Protein AF-A0A0T6XMD9-F1 (afdb_monomer_lite)

pLDDT: mean 94.29, std 5.36, range [54.66, 98.88]

Foldseek 3Di:
DWDADPVRDIDDEDLVVLQDDDDPNHHHQFEEAEAFCVVPNLVNQLVNLLRHLYAYAHADDLLVVLLVVCVVVVLPPQAADLLAEEQAAEDLDPVDLSVLQCVLARVLLLVVLCVDPDVSNVVRRHYQYDVRQDLVSVLVSCLPRRYQEYEYGAAAQLDDLVDLVVCQQRGGFHQTNVRDGRDLVSSLVRHQNSAHEYERNYFQNQAAALAALCPPLDDCPDPVNSSQNSRSVNHRGTGNNQRDQSSHSNHYQKYKYFHGGDDNLLQAPPPVRDGLCVLVSQLPPVAQSVWHFSSVSSSVLSVSLVVLVVQLVVLVVCVVVPDPRVVVNSSSSNNSSGSSRTHMYHGRRRGSDD

Structure (mmCIF, N/CA/C/O backbone):
data_AF-A0A0T6XMD9-F1
#
_entry.id   AF-A0A0T6XMD9-F1
#
loop_
_atom_site.group_PDB
_atom_site.id
_atom_site.type_symbol
_atom_site.label_atom_id
_atom_site.label_alt_id
_atom_site.label_comp_id
_atom_site.label_asym_id
_atom_site.label_entity_id
_atom_site.label_seq_id
_atom_site.pdbx_PDB_ins_code
_atom_site.Cartn_x
_atom_site.Cartn_y
_atom_site.Cartn_z
_atom_site.occupancy
_atom_site.B_iso_or_equiv
_atom_site.auth_seq_id
_atom_site.auth_comp_id
_atom_site.auth_asym_id
_atom_site.auth_atom_id
_atom_site.pdbx_PDB_model_num
ATOM 1 N N . MET A 1 1 ? -8.616 -21.719 -12.405 1.00 87.25 1 MET A N 1
ATOM 2 C CA . MET A 1 1 ? -9.005 -21.622 -10.979 1.00 87.25 1 MET A CA 1
ATOM 3 C C . MET A 1 1 ? -10.127 -22.614 -10.726 1.00 87.25 1 MET A C 1
ATOM 5 O O . MET A 1 1 ? -11.052 -22.670 -11.529 1.00 87.25 1 MET A O 1
ATOM 9 N N . THR A 1 2 ? -10.067 -23.381 -9.636 1.00 91.88 2 THR A N 1
ATOM 10 C CA . THR A 1 2 ? -11.142 -24.316 -9.264 1.00 91.88 2 THR A CA 1
ATOM 11 C C . THR A 1 2 ? -12.148 -23.611 -8.363 1.00 91.88 2 THR A C 1
ATOM 13 O O . THR A 1 2 ? -11.783 -23.146 -7.286 1.00 91.88 2 THR A O 1
ATOM 16 N N . ARG A 1 3 ? -13.412 -23.535 -8.784 1.00 92.00 3 ARG A N 1
ATOM 17 C CA . ARG A 1 3 ? -14.512 -23.039 -7.950 1.00 92.00 3 ARG A CA 1
ATOM 18 C C . ARG A 1 3 ? -15.275 -24.216 -7.354 1.00 92.00 3 ARG A C 1
ATOM 20 O O . ARG A 1 3 ? -15.731 -25.069 -8.110 1.00 92.00 3 ARG A O 1
ATOM 27 N N . TYR A 1 4 ? -15.459 -24.209 -6.037 1.00 93.31 4 TYR A N 1
ATOM 28 C CA . TYR A 1 4 ? -16.314 -25.150 -5.309 1.00 93.31 4 TYR A CA 1
ATOM 29 C C . TYR A 1 4 ? -17.676 -24.504 -5.015 1.00 93.31 4 TYR A C 1
ATOM 31 O O . TYR A 1 4 ? -17.752 -23.307 -4.723 1.00 93.31 4 TYR A O 1
ATOM 39 N N . TYR A 1 5 ? -18.752 -25.277 -5.134 1.00 91.94 5 TYR A N 1
ATOM 40 C CA . TYR A 1 5 ? -20.127 -24.849 -4.868 1.00 91.94 5 TYR A CA 1
ATOM 41 C C . TYR A 1 5 ? -20.653 -25.478 -3.571 1.00 91.94 5 TYR A C 1
ATOM 43 O O . TYR A 1 5 ? -20.117 -26.473 -3.089 1.00 91.94 5 TYR A O 1
ATOM 51 N N . GLY A 1 6 ? -21.728 -24.911 -3.012 1.00 89.50 6 GLY A N 1
ATOM 52 C CA . GLY A 1 6 ? -22.328 -25.400 -1.762 1.00 89.50 6 GLY A CA 1
ATOM 53 C C . GLY A 1 6 ? -22.910 -26.817 -1.842 1.00 89.50 6 GLY A C 1
ATOM 54 O O . GLY A 1 6 ? -23.125 -27.439 -0.811 1.00 89.50 6 GLY A O 1
ATOM 55 N N . ASP A 1 7 ? -23.126 -27.344 -3.050 1.00 93.56 7 ASP A N 1
ATOM 56 C CA . ASP A 1 7 ? -23.559 -28.725 -3.303 1.00 93.56 7 ASP A CA 1
ATOM 57 C C . ASP A 1 7 ? -22.385 -29.718 -3.445 1.00 93.56 7 ASP A C 1
ATOM 59 O O . ASP A 1 7 ? -22.583 -30.866 -3.839 1.00 93.56 7 ASP A O 1
ATOM 63 N N . GLY A 1 8 ? -21.152 -29.280 -3.162 1.00 93.44 8 GLY A N 1
ATOM 64 C CA . GLY A 1 8 ? -19.937 -30.093 -3.257 1.00 93.44 8 GLY A CA 1
ATOM 65 C C . GLY A 1 8 ? -19.408 -30.285 -4.681 1.00 93.44 8 GLY A C 1
ATOM 66 O O . GLY A 1 8 ? -18.319 -30.830 -4.859 1.00 93.44 8 GLY A O 1
ATOM 67 N N . GLN A 1 9 ? -20.126 -29.815 -5.706 1.00 95.31 9 GLN A N 1
ATOM 68 C CA . GLN A 1 9 ? -19.619 -29.823 -7.074 1.00 95.31 9 GLN A CA 1
ATOM 69 C C . GLN A 1 9 ? -18.512 -28.784 -7.240 1.00 95.31 9 GLN A C 1
ATOM 71 O O . GLN A 1 9 ? -18.458 -27.769 -6.540 1.00 95.31 9 GLN A O 1
ATOM 76 N N . TRP A 1 10 ? -17.657 -29.002 -8.232 1.00 95.44 10 TRP A N 1
ATOM 77 C CA . TRP A 1 10 ? -16.621 -28.050 -8.606 1.00 95.44 10 TRP A CA 1
ATOM 78 C C . TRP A 1 10 ? -16.604 -27.807 -10.111 1.00 95.44 10 TRP A C 1
ATOM 80 O O . TRP A 1 10 ? -17.151 -28.575 -10.901 1.00 95.44 10 TRP A O 1
ATOM 90 N N . GLN A 1 11 ? -15.998 -26.695 -10.514 1.00 95.56 11 GLN A N 1
ATOM 91 C CA . GLN A 1 11 ? -15.824 -26.335 -11.916 1.00 95.56 11 GLN A CA 1
ATOM 92 C C . GLN A 1 11 ? -14.494 -25.607 -12.119 1.00 95.56 11 GLN A C 1
ATOM 94 O O . GLN A 1 11 ? -14.115 -24.760 -11.307 1.00 95.56 11 GLN A O 1
ATOM 99 N N . GLN A 1 12 ? -13.814 -25.892 -13.234 1.00 95.69 12 GLN A N 1
ATOM 100 C CA . GLN A 1 12 ? -12.735 -25.030 -13.713 1.00 95.69 12 GLN A CA 1
ATOM 101 C C . GLN A 1 12 ? -13.316 -23.754 -14.313 1.00 95.69 12 GLN A C 1
ATOM 103 O O . GLN A 1 12 ? -14.130 -23.795 -15.236 1.00 95.69 12 GLN A O 1
ATOM 108 N N . VAL A 1 13 ? -12.880 -22.616 -13.787 1.00 93.06 13 VAL A N 1
ATOM 109 C CA . VAL A 1 13 ? -13.234 -21.294 -14.295 1.00 93.06 13 VAL A CA 1
ATOM 110 C C . VAL A 1 13 ? -11.975 -20.557 -14.741 1.00 93.06 13 VAL A C 1
ATOM 112 O O . VAL A 1 13 ? -10.920 -20.622 -14.093 1.00 93.06 13 VAL A O 1
ATOM 115 N N . ALA A 1 14 ? -12.098 -19.861 -15.868 1.00 92.06 14 ALA A N 1
ATOM 116 C CA . ALA A 1 14 ? -11.067 -18.978 -16.386 1.00 92.06 14 ALA A CA 1
ATOM 117 C C . ALA A 1 14 ? -11.228 -17.593 -15.751 1.00 92.06 14 ALA A C 1
ATOM 119 O O . ALA A 1 14 ? -12.281 -16.967 -15.875 1.00 92.06 14 ALA A O 1
ATOM 120 N N . ILE A 1 15 ? -10.179 -17.109 -15.085 1.00 89.81 15 ILE A N 1
ATOM 121 C CA . ILE A 1 15 ? -10.145 -15.771 -14.472 1.00 89.81 15 ILE A CA 1
ATOM 122 C C . ILE A 1 15 ? -10.378 -14.705 -15.555 1.00 89.81 15 ILE A C 1
ATOM 124 O O . ILE A 1 15 ? -11.193 -13.800 -15.365 1.00 89.81 15 ILE A O 1
ATOM 128 N N . SER A 1 16 ? -9.754 -14.898 -16.721 1.00 90.81 16 SER A N 1
ATOM 129 C CA . SER A 1 16 ? -9.837 -14.046 -17.913 1.00 90.81 16 SER A CA 1
ATOM 130 C C . SER A 1 16 ? -11.202 -14.024 -18.604 1.00 90.81 16 SER A C 1
ATOM 132 O O . SER A 1 16 ? -11.432 -13.155 -19.438 1.00 90.81 16 SER A O 1
ATOM 134 N N . ALA A 1 17 ? -12.127 -14.932 -18.268 1.00 91.00 17 ALA A N 1
ATOM 135 C CA . ALA A 1 17 ? -13.474 -14.897 -18.838 1.00 91.00 17 ALA A CA 1
ATOM 136 C C . ALA A 1 17 ? -14.302 -13.715 -18.314 1.00 91.00 17 ALA A C 1
ATOM 138 O O . ALA A 1 17 ? -15.299 -13.360 -18.935 1.00 91.00 17 ALA A O 1
ATOM 139 N N . LEU A 1 18 ? -13.920 -13.140 -17.161 1.00 88.81 18 LEU A N 1
ATOM 140 C CA . LEU A 1 18 ? -14.543 -11.945 -16.574 1.00 88.81 18 LEU A CA 1
ATOM 141 C C . LEU A 1 18 ? -16.078 -12.037 -16.433 1.00 88.81 18 LEU A C 1
ATOM 143 O O . LEU A 1 18 ? -16.788 -11.035 -16.385 1.00 88.81 18 LEU A O 1
ATOM 147 N N . ASN A 1 19 ? -16.607 -13.259 -16.337 1.00 92.56 19 ASN A N 1
ATOM 148 C CA . ASN A 1 19 ? -18.031 -13.516 -16.176 1.00 92.56 19 ASN A CA 1
ATOM 149 C C . ASN A 1 19 ? -18.411 -13.323 -14.704 1.00 92.56 19 ASN A C 1
ATOM 151 O O . ASN A 1 19 ? -18.340 -14.253 -13.895 1.00 92.56 19 ASN A O 1
ATOM 155 N N . TYR A 1 20 ? -18.748 -12.090 -14.332 1.00 95.06 20 TYR A N 1
ATOM 156 C CA . TYR A 1 20 ? -18.926 -11.736 -12.929 1.00 95.06 20 TYR A CA 1
ATOM 157 C C . TYR A 1 20 ? -20.214 -12.298 -12.323 1.00 95.06 20 TYR A C 1
ATOM 159 O O . TYR A 1 20 ? -21.291 -12.257 -12.920 1.00 95.06 20 TYR A O 1
ATOM 167 N N . GLY A 1 21 ? -20.117 -12.776 -11.082 1.00 93.56 21 GLY A N 1
ATOM 168 C CA . GLY A 1 21 ? -21.268 -13.134 -10.260 1.00 93.56 21 GLY A CA 1
ATOM 169 C C . GLY A 1 21 ? -21.077 -14.371 -9.386 1.00 93.56 21 GLY A C 1
ATOM 170 O O . GLY A 1 21 ? -20.041 -15.033 -9.375 1.00 93.56 21 GLY A O 1
ATOM 171 N N . VAL A 1 22 ? -22.133 -14.695 -8.644 1.00 91.25 22 VAL A N 1
ATOM 172 C CA . VAL A 1 22 ? -22.151 -15.812 -7.688 1.00 91.25 22 VAL A CA 1
ATOM 173 C C . VAL A 1 22 ? -22.731 -17.107 -8.268 1.00 91.25 22 VAL A C 1
ATOM 175 O O . VAL A 1 22 ? -22.662 -18.135 -7.606 1.00 91.25 22 VAL A O 1
ATOM 178 N N . GLY A 1 23 ? -23.260 -17.086 -9.495 1.00 91.88 23 GLY A N 1
ATOM 179 C CA . GLY A 1 23 ? -23.809 -18.268 -10.172 1.00 91.88 23 GLY A CA 1
ATOM 180 C C . GLY A 1 23 ? -22.750 -19.260 -10.678 1.00 91.88 23 GLY A C 1
ATOM 181 O O . GLY A 1 23 ? -21.544 -19.017 -10.584 1.00 91.88 23 GLY A O 1
ATOM 182 N N . ARG A 1 24 ? -23.212 -20.379 -11.254 1.00 92.75 24 ARG A N 1
ATOM 183 C CA . ARG A 1 24 ? -22.339 -21.381 -11.890 1.00 92.75 24 ARG A CA 1
ATOM 184 C C . ARG A 1 24 ? -21.547 -20.768 -13.049 1.00 92.75 24 ARG A C 1
ATOM 186 O O . ARG A 1 24 ? -22.085 -19.988 -13.830 1.00 92.75 24 ARG A O 1
ATOM 193 N N . GLY A 1 25 ? -20.262 -21.102 -13.133 1.00 93.00 25 GLY A N 1
ATOM 194 C CA . GLY A 1 25 ? -19.331 -20.595 -14.145 1.00 93.00 25 GLY A CA 1
ATOM 195 C C . GLY A 1 25 ? -18.976 -19.110 -14.015 1.00 93.00 25 GLY A C 1
ATOM 196 O O . GLY A 1 25 ? -18.343 -18.567 -14.916 1.00 93.00 25 GLY A O 1
ATOM 197 N N . ARG A 1 26 ? -19.391 -18.446 -12.928 1.00 94.00 26 ARG A N 1
ATOM 198 C CA . ARG A 1 26 ? -19.105 -17.031 -12.666 1.00 94.00 26 ARG A CA 1
ATOM 199 C C . ARG A 1 26 ? -18.067 -16.872 -11.561 1.00 94.00 26 ARG A C 1
ATOM 201 O O . ARG A 1 26 ? -17.800 -17.824 -10.829 1.00 94.00 26 ARG A O 1
ATOM 208 N N . ILE A 1 27 ? -17.484 -15.688 -11.422 1.00 94.81 27 ILE A N 1
ATOM 209 C CA . ILE A 1 27 ? -16.571 -15.344 -10.319 1.00 94.81 27 ILE A CA 1
ATOM 210 C C . ILE A 1 27 ? -17.051 -14.025 -9.684 1.00 94.81 27 ILE A C 1
ATOM 212 O O . ILE A 1 27 ? -17.308 -13.069 -10.420 1.00 94.81 27 ILE A O 1
ATOM 216 N N . PRO A 1 28 ? -17.226 -13.929 -8.350 1.00 95.31 28 PRO A N 1
ATOM 217 C CA . PRO A 1 28 ? -17.634 -12.682 -7.705 1.00 95.31 28 PRO A CA 1
ATOM 218 C C . PRO A 1 28 ? -16.639 -11.555 -7.972 1.00 95.31 28 PRO A C 1
ATOM 220 O O . PRO A 1 28 ? -15.438 -11.787 -8.049 1.00 95.31 28 PRO A O 1
ATOM 223 N N . ARG A 1 29 ? -17.136 -10.320 -8.098 1.00 95.69 29 ARG A N 1
ATOM 224 C CA . ARG A 1 29 ? -16.275 -9.170 -8.406 1.00 95.69 29 ARG A CA 1
ATOM 225 C C . ARG A 1 29 ? -15.305 -8.831 -7.267 1.00 95.69 29 ARG A C 1
ATOM 227 O O . ARG A 1 29 ? -14.216 -8.343 -7.543 1.00 95.69 29 ARG A O 1
ATOM 234 N N . TYR A 1 30 ? -15.705 -9.100 -6.027 1.00 97.69 30 TYR A N 1
ATOM 235 C CA . TYR A 1 30 ? -14.894 -8.944 -4.824 1.00 97.69 30 TYR A CA 1
ATOM 236 C C . TYR A 1 30 ? -14.410 -10.317 -4.373 1.00 97.69 30 TYR A C 1
ATOM 238 O O . TYR A 1 30 ? -15.224 -11.227 -4.212 1.00 97.69 30 TYR A O 1
ATOM 246 N N . LEU A 1 31 ? -13.102 -10.464 -4.197 1.00 97.69 31 LEU A N 1
ATOM 247 C CA . LEU A 1 31 ? -12.461 -11.713 -3.805 1.00 97.69 31 LEU A CA 1
ATOM 248 C C . LEU A 1 31 ? -11.577 -11.465 -2.588 1.00 97.69 31 LEU A C 1
ATOM 250 O O . LEU A 1 31 ? -10.754 -10.554 -2.590 1.00 97.69 31 LEU A O 1
ATOM 254 N N . LEU A 1 32 ? -11.723 -12.297 -1.565 1.00 98.19 32 LEU A N 1
ATOM 255 C CA . LEU A 1 32 ? -10.848 -12.290 -0.403 1.00 98.19 32 LEU A CA 1
ATOM 256 C C . LEU A 1 32 ? -9.985 -13.548 -0.426 1.00 98.19 32 LEU A C 1
ATOM 258 O O . LEU A 1 32 ? -10.505 -14.663 -0.454 1.00 98.19 32 LEU A O 1
ATOM 262 N N . ILE A 1 33 ? -8.670 -13.364 -0.428 1.00 98.38 33 ILE A N 1
ATOM 263 C CA . ILE A 1 33 ? -7.706 -14.443 -0.225 1.00 98.38 33 ILE A CA 1
ATOM 264 C C . ILE A 1 33 ? -7.539 -14.620 1.282 1.00 98.38 33 ILE A C 1
ATOM 266 O O . ILE A 1 33 ? -7.087 -13.700 1.957 1.00 98.38 33 ILE A O 1
ATOM 270 N N . LEU A 1 34 ? -7.889 -15.791 1.806 1.00 97.69 34 LEU A N 1
ATOM 271 C CA . LEU A 1 34 ? -7.600 -16.161 3.189 1.00 97.69 34 LEU A CA 1
ATOM 272 C C . LEU A 1 34 ? -6.399 -17.108 3.195 1.00 97.69 34 LEU A C 1
ATOM 274 O O . LEU A 1 34 ? -6.511 -18.242 2.728 1.00 97.69 34 LEU A O 1
ATOM 278 N N . GLY A 1 35 ? -5.256 -16.622 3.670 1.00 97.00 35 GLY A N 1
ATOM 279 C CA . GLY A 1 35 ? -4.014 -17.385 3.722 1.00 97.00 35 GLY A CA 1
ATOM 280 C C . GLY A 1 35 ? -2.767 -16.534 3.506 1.00 97.00 35 GLY A C 1
ATOM 281 O O . GLY A 1 35 ? -2.794 -15.464 2.882 1.00 97.00 35 GLY A O 1
ATOM 282 N N . SER A 1 36 ? -1.651 -17.051 4.004 1.00 97.75 36 SER A N 1
ATOM 283 C CA . SER A 1 36 ? -0.355 -16.397 3.901 1.00 97.75 36 SER A CA 1
ATOM 284 C C . SER A 1 36 ? 0.183 -16.400 2.464 1.00 97.75 36 SER A C 1
ATOM 286 O O . SER A 1 36 ? -0.227 -17.211 1.624 1.00 97.75 36 SER A O 1
ATOM 288 N N . PRO A 1 37 ? 1.157 -15.535 2.144 1.00 97.75 37 PRO A N 1
ATOM 289 C CA . PRO A 1 37 ? 1.880 -15.591 0.874 1.00 97.75 37 PRO A CA 1
ATOM 290 C C . PRO A 1 37 ? 2.692 -16.866 0.640 1.00 97.75 37 PRO A C 1
ATOM 292 O O . PRO A 1 37 ? 3.037 -17.150 -0.506 1.00 97.75 37 PRO A O 1
ATOM 295 N N . SER A 1 38 ? 2.991 -17.642 1.685 1.00 96.25 38 SER A N 1
ATOM 296 C CA . SER A 1 38 ? 3.606 -18.965 1.539 1.00 96.25 38 SER A CA 1
ATOM 297 C C . SER A 1 38 ? 2.586 -20.052 1.176 1.00 96.25 38 SER A C 1
ATOM 299 O O . SER A 1 38 ? 2.942 -20.997 0.478 1.00 96.25 38 SER A O 1
ATOM 301 N N . GLN A 1 39 ? 1.320 -19.902 1.578 1.00 97.06 39 GLN A N 1
ATOM 302 C CA . GLN A 1 39 ? 0.222 -20.807 1.212 1.00 97.06 39 GLN A CA 1
ATOM 303 C C . GLN A 1 39 ? -0.383 -20.463 -0.157 1.00 97.06 39 GLN A C 1
ATOM 305 O O . GLN A 1 39 ? -0.624 -21.344 -0.981 1.00 97.06 39 GLN A O 1
ATOM 310 N N . ILE A 1 40 ? -0.635 -19.173 -0.400 1.00 97.44 40 ILE A N 1
ATOM 311 C CA . ILE A 1 40 ? -1.205 -18.637 -1.640 1.00 97.44 40 ILE A CA 1
ATOM 312 C C . ILE A 1 40 ? -0.275 -17.520 -2.134 1.00 97.44 40 ILE A C 1
ATOM 314 O O . ILE A 1 40 ? -0.343 -16.400 -1.618 1.00 97.44 40 ILE A O 1
ATOM 318 N N . PRO A 1 41 ? 0.593 -17.780 -3.129 1.00 96.81 41 PRO A N 1
ATOM 319 C CA . PRO A 1 41 ? 1.615 -16.832 -3.570 1.00 96.81 41 PRO A CA 1
ATOM 320 C C . PRO A 1 41 ? 1.075 -15.447 -3.943 1.00 96.81 41 PRO A C 1
ATOM 322 O O . PRO A 1 41 ? -0.063 -15.299 -4.395 1.00 96.81 41 PRO A O 1
ATOM 325 N N . TRP A 1 42 ? 1.909 -14.414 -3.808 1.00 97.56 42 TRP A N 1
ATOM 326 C CA . TRP A 1 42 ? 1.562 -13.050 -4.225 1.00 97.56 42 TRP A CA 1
ATOM 327 C C . TRP A 1 42 ? 1.156 -12.954 -5.698 1.00 97.56 42 TRP A C 1
ATOM 329 O O . TRP A 1 42 ? 0.223 -12.223 -6.023 1.00 97.56 42 TRP A O 1
ATOM 339 N N . SER A 1 43 ? 1.772 -13.760 -6.570 1.00 95.19 43 SER A N 1
ATOM 340 C CA . SER A 1 43 ? 1.433 -13.836 -7.996 1.00 95.19 43 SER A CA 1
ATOM 341 C C . SER A 1 43 ? -0.046 -14.142 -8.250 1.00 95.19 43 SER A C 1
ATOM 343 O O . SER A 1 43 ? -0.617 -13.591 -9.186 1.00 95.19 43 SER A O 1
ATOM 345 N N . VAL A 1 44 ? -0.694 -14.929 -7.384 1.00 96.06 44 VAL A N 1
ATOM 346 C CA . VAL A 1 44 ? -2.138 -15.204 -7.469 1.00 96.06 44 VAL A CA 1
ATOM 347 C C . VAL A 1 44 ? -2.947 -13.929 -7.228 1.00 96.06 44 VAL A C 1
ATOM 349 O O . VAL A 1 44 ? -3.891 -13.643 -7.962 1.00 96.06 44 VAL A O 1
ATOM 352 N N . GLN A 1 45 ? -2.574 -13.128 -6.225 1.00 97.31 45 GLN A N 1
ATOM 353 C CA . GLN A 1 45 ? -3.238 -11.849 -5.968 1.00 97.31 45 GLN A CA 1
ATOM 354 C C . GLN A 1 45 ? -2.989 -10.858 -7.105 1.00 97.31 45 GLN A C 1
ATOM 356 O O . GLN A 1 45 ? -3.931 -10.195 -7.533 1.00 97.31 45 GLN A O 1
ATOM 361 N N . TYR A 1 46 ? -1.757 -10.797 -7.620 1.00 95.88 46 TYR A N 1
ATOM 362 C CA . TYR A 1 46 ? -1.390 -9.948 -8.752 1.00 95.88 46 TYR A CA 1
ATOM 363 C C . TYR A 1 46 ? -2.199 -10.279 -10.006 1.00 95.88 46 TYR A C 1
ATOM 365 O O . TYR A 1 46 ? -2.674 -9.366 -10.676 1.00 95.88 46 TYR A O 1
ATOM 373 N N . GLU A 1 47 ? -2.387 -11.564 -10.309 1.00 94.12 47 GLU A N 1
ATOM 374 C CA . GLU A 1 47 ? -3.190 -12.011 -11.446 1.00 94.12 47 GLU A CA 1
ATOM 375 C C . GLU A 1 47 ? -4.669 -11.663 -11.247 1.00 94.12 47 GLU A C 1
ATOM 377 O O . GLU A 1 47 ? -5.274 -11.012 -12.100 1.00 94.12 47 GLU A O 1
ATOM 382 N N . LEU A 1 48 ? -5.256 -12.036 -10.106 1.00 95.88 48 LEU A N 1
ATOM 383 C CA . LEU A 1 48 ? -6.677 -11.807 -9.840 1.00 95.88 48 LEU A CA 1
ATOM 384 C C . LEU A 1 48 ? -7.029 -10.313 -9.858 1.00 95.88 48 LEU A C 1
ATOM 386 O O . LEU A 1 48 ? -8.071 -9.929 -10.390 1.00 95.88 48 LEU A O 1
ATOM 390 N N . GLN A 1 49 ? -6.167 -9.450 -9.319 1.00 95.75 49 GLN A N 1
ATOM 391 C CA . GLN A 1 49 ? -6.476 -8.024 -9.209 1.00 95.75 49 GLN A CA 1
ATOM 392 C C . GLN A 1 49 ? -6.456 -7.265 -10.544 1.00 95.75 49 GLN A C 1
ATOM 394 O O . GLN A 1 49 ? -6.847 -6.101 -10.578 1.00 95.75 49 GLN A O 1
ATOM 399 N N . THR A 1 50 ? -6.046 -7.902 -11.647 1.00 92.44 50 THR A N 1
ATOM 400 C CA . THR A 1 50 ? -6.176 -7.325 -12.999 1.00 92.44 50 THR A CA 1
ATOM 401 C C . THR A 1 50 ? -7.639 -7.181 -13.429 1.00 92.44 50 THR A C 1
ATOM 403 O O . THR A 1 50 ? -7.988 -6.241 -14.138 1.00 92.44 50 THR A O 1
ATOM 406 N N . GLY A 1 51 ? -8.512 -8.088 -12.974 1.00 92.81 51 GLY A N 1
ATOM 407 C CA . GLY A 1 51 ? -9.922 -8.148 -13.376 1.00 92.81 51 GLY A CA 1
ATOM 408 C C . GLY A 1 51 ? -10.928 -8.146 -12.223 1.00 92.81 51 GLY A C 1
ATOM 409 O O . GLY A 1 51 ? -12.130 -8.028 -12.475 1.00 92.81 51 GLY A O 1
ATOM 410 N N . TYR A 1 52 ? -10.462 -8.271 -10.978 1.00 97.12 52 TYR A N 1
ATOM 411 C CA . TYR A 1 52 ? -11.278 -8.390 -9.767 1.00 97.12 52 TYR A CA 1
ATOM 412 C C . TYR A 1 52 ? -10.790 -7.433 -8.671 1.00 97.12 52 TYR A C 1
ATOM 414 O O . TYR A 1 52 ? -9.671 -6.928 -8.709 1.00 97.12 52 TYR A O 1
ATOM 422 N N . PHE A 1 53 ? -11.631 -7.187 -7.668 1.00 97.88 53 PHE A N 1
ATOM 423 C CA . PHE A 1 53 ? -11.275 -6.408 -6.484 1.00 97.88 53 PHE A CA 1
ATOM 424 C C . PHE A 1 53 ? -10.835 -7.362 -5.383 1.00 97.88 53 PHE A C 1
ATOM 426 O O . PHE A 1 53 ? -11.663 -8.048 -4.783 1.00 97.88 53 PHE A O 1
ATOM 433 N N . VAL A 1 54 ? -9.524 -7.447 -5.173 1.00 98.44 54 VAL A N 1
ATOM 434 C CA . VAL A 1 54 ? -8.915 -8.516 -4.381 1.00 98.44 54 VAL A CA 1
ATOM 435 C C . VAL A 1 54 ? -8.300 -7.956 -3.114 1.00 98.44 54 VAL A C 1
ATOM 437 O O . VAL A 1 54 ? -7.437 -7.084 -3.186 1.00 98.44 54 VAL A O 1
ATOM 440 N N . GLY A 1 55 ? -8.721 -8.493 -1.976 1.00 98.69 55 GLY A N 1
ATOM 441 C CA . GLY A 1 55 ? -8.061 -8.305 -0.690 1.00 98.69 55 GLY A CA 1
ATOM 442 C C . GLY A 1 55 ? -7.429 -9.606 -0.198 1.00 98.69 55 GLY A C 1
ATOM 443 O O . GLY A 1 55 ? -7.711 -10.682 -0.736 1.00 98.69 55 GLY A O 1
ATOM 444 N N . ARG A 1 56 ? -6.580 -9.521 0.826 1.00 98.81 56 ARG A N 1
ATOM 445 C CA . ARG A 1 56 ? -5.960 -10.684 1.476 1.00 98.81 56 ARG A CA 1
ATOM 446 C C . ARG A 1 56 ? -5.977 -10.549 2.993 1.00 98.81 56 ARG A C 1
ATOM 448 O O . ARG A 1 56 ? -5.606 -9.502 3.512 1.00 98.81 56 ARG A O 1
ATOM 455 N N . LEU A 1 57 ? -6.317 -11.623 3.694 1.00 98.31 57 LEU A N 1
ATOM 456 C CA . LEU A 1 57 ? -6.093 -11.775 5.128 1.00 98.31 57 LEU A CA 1
ATOM 457 C C . LEU A 1 57 ? -5.090 -12.902 5.373 1.00 98.31 57 LEU A C 1
ATOM 459 O O . LEU A 1 57 ? -5.362 -14.065 5.083 1.00 98.31 57 LEU A O 1
ATOM 463 N N . ASP A 1 58 ? -3.940 -12.526 5.921 1.00 98.12 58 ASP A N 1
ATOM 464 C CA . ASP A 1 58 ? -2.936 -13.427 6.484 1.00 98.12 58 ASP A CA 1
ATOM 465 C C . ASP A 1 58 ? -2.956 -13.248 8.009 1.00 98.12 58 ASP A C 1
ATOM 467 O O . ASP A 1 58 ? -2.117 -12.556 8.583 1.00 98.12 58 ASP A O 1
ATOM 471 N N . LEU A 1 59 ? -4.006 -13.777 8.640 1.00 98.06 59 LEU A N 1
ATOM 472 C CA . LEU A 1 59 ? -4.251 -13.737 10.082 1.00 98.06 59 LEU A CA 1
ATOM 473 C C . LEU A 1 59 ? -4.651 -15.134 10.553 1.00 98.06 59 LEU A C 1
ATOM 475 O O . LEU A 1 59 ? -5.284 -15.886 9.812 1.00 98.06 59 LEU A O 1
ATOM 479 N N . GLU A 1 60 ? -4.323 -15.456 11.799 1.00 95.00 60 GLU A N 1
ATOM 480 C CA . GLU A 1 60 ? -4.619 -16.752 12.411 1.00 95.00 60 GLU A CA 1
ATOM 481 C C . GLU A 1 60 ? -5.204 -16.559 13.813 1.00 95.00 60 GLU A C 1
ATOM 483 O O . GLU A 1 60 ? -4.936 -15.549 14.470 1.00 95.00 60 GLU A O 1
ATOM 488 N N . SER A 1 61 ? -5.972 -17.548 14.277 1.00 95.50 61 SER A N 1
ATOM 489 C CA . SER A 1 61 ? -6.475 -17.629 15.656 1.00 95.50 61 SER A CA 1
ATOM 490 C C . SER A 1 61 ? -7.207 -16.345 16.095 1.00 95.50 61 SER A C 1
ATOM 492 O O . SER A 1 61 ? -8.017 -15.807 15.338 1.00 95.50 61 SER A O 1
ATOM 494 N N . GLU A 1 62 ? -6.905 -15.830 17.289 1.00 97.56 62 GLU A N 1
ATOM 495 C CA . GLU A 1 62 ? -7.519 -14.633 17.878 1.00 97.56 62 GLU A CA 1
ATOM 496 C C . GLU A 1 62 ? -7.460 -13.403 16.956 1.00 97.56 62 GLU A C 1
ATOM 498 O O . GLU A 1 62 ? -8.420 -12.643 16.872 1.00 97.56 62 GLU A O 1
ATOM 503 N N . ALA A 1 63 ? -6.374 -13.221 16.197 1.00 97.88 63 ALA A N 1
ATOM 504 C CA . ALA A 1 63 ? -6.246 -12.089 15.280 1.00 97.88 63 ALA A CA 1
ATOM 505 C C . ALA A 1 63 ? -7.284 -12.140 14.146 1.00 97.88 63 ALA A C 1
ATOM 507 O O . ALA A 1 63 ? -7.854 -11.117 13.764 1.00 97.88 63 ALA A O 1
ATOM 508 N N . LEU A 1 64 ? -7.553 -13.338 13.619 1.00 98.25 64 LEU A N 1
ATOM 509 C CA . LEU A 1 64 ? -8.585 -13.535 12.605 1.00 98.25 64 LEU A CA 1
ATOM 510 C C . LEU A 1 64 ? -9.989 -13.360 13.204 1.00 98.25 64 LEU A C 1
ATOM 512 O O . LEU A 1 64 ? -10.846 -12.743 12.572 1.00 98.25 64 LEU A O 1
ATOM 516 N N . GLU A 1 65 ? -10.216 -13.858 14.421 1.00 98.00 65 GLU A N 1
ATOM 517 C CA . GLU A 1 65 ? -11.483 -13.688 15.144 1.00 98.00 65 GLU A CA 1
ATOM 518 C C . GLU A 1 65 ? -11.795 -12.210 15.405 1.00 98.00 65 GLU A C 1
ATOM 520 O O . GLU A 1 65 ? -12.911 -11.769 15.121 1.00 98.00 65 GLU A O 1
ATOM 525 N N . ASN A 1 66 ? -10.803 -11.425 15.843 1.00 97.38 66 ASN A N 1
ATOM 526 C CA . ASN A 1 66 ? -10.927 -9.978 16.031 1.00 97.38 66 ASN A CA 1
ATOM 527 C C . ASN A 1 66 ? -11.359 -9.281 14.734 1.00 97.38 66 ASN A C 1
ATOM 529 O O . ASN A 1 66 ? -12.319 -8.505 14.730 1.00 97.38 66 ASN A O 1
ATOM 533 N N . TYR A 1 67 ? -10.690 -9.589 13.616 1.00 97.94 67 TYR A N 1
ATOM 534 C CA . TYR A 1 67 ? -11.019 -9.005 12.315 1.00 97.94 67 TYR A CA 1
ATOM 535 C C . TYR A 1 67 ? -12.430 -9.376 11.851 1.00 97.94 67 TYR A C 1
ATOM 537 O O . TYR A 1 67 ? -13.188 -8.505 11.426 1.00 97.94 67 TYR A O 1
ATOM 545 N N . ILE A 1 68 ? -12.819 -10.650 11.962 1.00 97.00 68 ILE A N 1
ATOM 546 C CA . ILE A 1 68 ? -14.155 -11.114 11.562 1.00 97.00 68 ILE A CA 1
ATOM 547 C C . ILE A 1 68 ? -15.240 -10.486 12.444 1.00 97.00 68 ILE A C 1
ATOM 549 O O . ILE A 1 68 ? -16.270 -10.059 11.921 1.00 97.00 68 ILE A O 1
ATOM 553 N N . ALA A 1 69 ? -15.020 -10.393 13.758 1.00 96.12 69 ALA A N 1
ATOM 554 C CA . ALA A 1 69 ? -15.963 -9.765 14.679 1.00 96.12 69 ALA A CA 1
ATOM 555 C C . ALA A 1 69 ? -16.164 -8.277 14.351 1.00 96.12 69 ALA A C 1
ATOM 557 O O . ALA A 1 69 ? -17.304 -7.808 14.291 1.00 96.12 69 ALA A O 1
ATOM 558 N N . ALA A 1 70 ? -15.072 -7.555 14.077 1.00 95.56 70 ALA A N 1
ATOM 559 C CA . ALA A 1 70 ? -15.114 -6.155 13.668 1.00 95.56 70 ALA A CA 1
ATOM 560 C C . ALA A 1 70 ? -15.780 -5.962 12.293 1.00 95.56 70 ALA A C 1
ATOM 562 O O . ALA A 1 70 ? -16.577 -5.044 12.103 1.00 95.56 70 ALA A O 1
ATOM 563 N N . LEU A 1 71 ? -15.525 -6.863 11.342 1.00 94.44 71 LEU A N 1
ATOM 564 C CA . LEU A 1 71 ? -16.180 -6.857 10.036 1.00 94.44 71 LEU A CA 1
ATOM 565 C C . LEU A 1 71 ? -17.691 -7.087 10.157 1.00 94.44 71 LEU A C 1
ATOM 567 O O . LEU A 1 71 ? -18.477 -6.330 9.588 1.00 94.44 71 LEU A O 1
ATOM 571 N N . ALA A 1 72 ? -18.107 -8.091 10.932 1.00 94.38 72 ALA A N 1
ATOM 572 C CA . ALA A 1 72 ? -19.512 -8.443 11.125 1.00 94.38 72 ALA A CA 1
ATOM 573 C C . ALA A 1 72 ? -20.307 -7.344 11.850 1.00 94.38 72 ALA A C 1
ATOM 575 O O . ALA A 1 72 ? -21.480 -7.132 11.543 1.00 94.38 72 ALA A O 1
ATOM 576 N N . ASN A 1 73 ? -19.673 -6.631 12.788 1.00 91.69 73 ASN A N 1
ATOM 577 C CA . ASN A 1 73 ? -20.288 -5.508 13.501 1.00 91.69 73 ASN A CA 1
ATOM 578 C C . ASN A 1 73 ? -20.025 -4.142 12.844 1.00 91.69 73 ASN A C 1
ATOM 580 O O . ASN A 1 73 ? -20.438 -3.115 13.385 1.00 91.69 73 ASN A O 1
ATOM 584 N N . ASN A 1 74 ? -19.349 -4.124 11.692 1.00 89.88 74 ASN A N 1
ATOM 585 C CA . ASN A 1 74 ? -19.014 -2.928 10.931 1.00 89.88 74 ASN A CA 1
ATOM 586 C C . ASN A 1 74 ? -18.216 -1.864 11.723 1.00 89.88 74 ASN A C 1
ATOM 588 O O . ASN A 1 74 ? -18.368 -0.665 11.483 1.00 89.88 74 ASN A O 1
ATOM 592 N N . TRP A 1 75 ? -17.344 -2.296 12.639 1.00 91.88 75 TRP A N 1
ATOM 593 C CA . TRP A 1 75 ? -16.541 -1.444 13.528 1.00 91.88 75 TRP A CA 1
ATOM 594 C C . TRP A 1 75 ? -17.374 -0.443 14.357 1.00 91.88 75 TRP A C 1
ATOM 596 O O . TRP A 1 75 ? -16.949 0.684 14.606 1.00 91.88 75 TRP A O 1
ATOM 606 N N . ALA A 1 76 ? -18.567 -0.843 14.806 1.00 81.69 76 ALA A N 1
ATOM 607 C CA . ALA A 1 76 ? -19.520 0.056 15.468 1.00 81.69 76 ALA A CA 1
ATOM 608 C C . ALA A 1 76 ? -19.104 0.571 16.866 1.00 81.69 76 ALA A C 1
ATOM 610 O O . ALA A 1 76 ? -19.679 1.547 17.338 1.00 81.69 76 ALA A O 1
ATOM 611 N N . ALA A 1 77 ? -18.147 -0.068 17.550 1.00 72.50 77 ALA A N 1
ATOM 612 C CA . ALA A 1 77 ? -17.837 0.238 18.954 1.00 72.50 77 ALA A CA 1
ATOM 613 C C . ALA A 1 77 ? -17.073 1.564 19.155 1.00 72.50 77 ALA A C 1
ATOM 615 O O . ALA A 1 77 ? -17.398 2.319 20.069 1.00 72.50 77 ALA A O 1
ATOM 616 N N . SER A 1 78 ? -16.095 1.855 18.290 1.00 72.44 78 SER A N 1
ATOM 617 C CA . SER A 1 78 ? -15.163 2.990 18.432 1.00 72.44 78 SER A CA 1
ATOM 618 C C . SER A 1 78 ? -14.682 3.510 17.071 1.00 72.44 78 SER A C 1
ATOM 620 O O . SER A 1 78 ? -13.514 3.861 16.923 1.00 72.44 78 SER A O 1
ATOM 622 N N . GLY A 1 79 ? -15.564 3.513 16.063 1.00 80.81 79 GLY A N 1
ATOM 623 C CA . GLY A 1 79 ? -15.221 3.842 14.676 1.00 80.81 79 GLY A CA 1
ATOM 624 C C . GLY A 1 79 ? -14.452 5.165 14.512 1.00 80.81 79 GLY A C 1
ATOM 625 O O . GLY A 1 79 ? -14.563 6.066 15.354 1.00 80.81 79 GLY A O 1
ATOM 626 N N . PRO A 1 80 ? -13.670 5.311 13.429 1.00 89.81 80 PRO A N 1
ATOM 627 C CA . PRO A 1 80 ? -12.880 6.509 13.219 1.00 89.81 80 PRO A CA 1
ATOM 628 C C . PRO A 1 80 ? -13.780 7.717 12.946 1.00 89.81 80 PRO A C 1
ATOM 630 O O . PRO A 1 80 ? -14.911 7.587 12.474 1.00 89.81 80 PRO A O 1
ATOM 633 N N . ILE A 1 81 ? -13.247 8.917 13.163 1.00 92.31 81 ILE A N 1
ATOM 634 C CA . ILE A 1 81 ? -13.901 10.138 12.695 1.00 92.31 81 ILE A CA 1
ATOM 635 C C . ILE A 1 81 ? -13.643 10.228 11.192 1.00 92.31 81 ILE A C 1
ATOM 637 O O . ILE A 1 81 ? -12.505 10.439 10.777 1.00 92.31 81 ILE A O 1
ATOM 641 N N . VAL A 1 82 ? -14.691 10.074 10.374 1.00 90.69 82 VAL A N 1
ATOM 642 C CA . VAL A 1 82 ? -14.568 10.017 8.903 1.00 90.69 82 VAL A CA 1
ATOM 643 C C . VAL A 1 82 ? -13.795 11.191 8.336 1.00 90.69 82 VAL A C 1
ATOM 645 O O . VAL A 1 82 ? -12.939 10.989 7.480 1.00 90.69 82 VAL A O 1
ATOM 648 N N . ALA A 1 83 ? -14.049 12.392 8.849 1.00 92.56 83 ALA A N 1
ATOM 649 C CA . ALA A 1 83 ? -13.390 13.585 8.356 1.00 92.56 83 ALA A CA 1
ATOM 650 C C . ALA A 1 83 ? -11.916 13.712 8.753 1.00 92.56 83 ALA A C 1
ATOM 652 O O . ALA A 1 83 ? -11.168 14.447 8.113 1.00 92.56 83 ALA A O 1
ATOM 653 N N . ASN A 1 84 ? -11.479 12.984 9.781 1.00 95.69 84 ASN A N 1
ATOM 654 C CA . ASN A 1 84 ? -10.104 13.052 10.235 1.00 95.69 84 ASN A CA 1
ATOM 655 C C . ASN A 1 84 ? -9.221 12.174 9.352 1.00 95.69 84 ASN A C 1
ATOM 657 O O . ASN A 1 84 ? -9.390 10.957 9.291 1.00 95.69 84 ASN A O 1
ATOM 661 N N . THR A 1 85 ? -8.223 12.788 8.728 1.00 97.00 85 THR A N 1
ATOM 662 C CA . THR A 1 85 ? -7.161 12.076 8.013 1.00 97.00 85 THR A CA 1
ATOM 663 C C . THR A 1 85 ? -5.818 12.445 8.611 1.00 97.00 85 THR A C 1
ATOM 665 O O . THR A 1 85 ? -5.601 13.615 8.932 1.00 97.00 85 THR A O 1
ATOM 668 N N . THR A 1 86 ? -4.898 11.492 8.690 1.00 98.38 86 THR A N 1
ATOM 669 C CA . THR A 1 86 ? -3.513 11.758 9.088 1.00 98.38 86 THR A CA 1
ATOM 670 C C . THR A 1 86 ? -2.591 11.388 7.941 1.00 98.38 86 THR A C 1
ATOM 672 O O . THR A 1 86 ? -2.450 10.217 7.596 1.00 98.38 86 THR A O 1
ATOM 675 N N . ILE A 1 87 ? -1.964 12.401 7.348 1.00 98.69 87 ILE A N 1
ATOM 676 C CA . ILE A 1 87 ? -0.962 12.243 6.298 1.00 98.69 87 ILE A CA 1
ATOM 677 C C . ILE A 1 87 ? 0.391 12.581 6.904 1.00 98.69 87 ILE A C 1
ATOM 679 O O . ILE A 1 87 ? 0.608 13.690 7.384 1.00 98.69 87 ILE A O 1
ATOM 683 N N . TRP A 1 88 ? 1.300 11.619 6.891 1.00 98.81 88 TRP A N 1
ATOM 684 C CA . TRP A 1 88 ? 2.643 11.743 7.438 1.00 98.81 88 TRP A CA 1
ATOM 685 C C . TRP A 1 88 ? 3.655 11.441 6.343 1.00 98.81 88 TRP A C 1
ATOM 687 O O . TRP A 1 88 ? 3.571 10.406 5.679 1.00 98.81 88 TRP A O 1
ATOM 697 N N . ALA A 1 89 ? 4.589 12.360 6.108 1.00 98.69 89 ALA A N 1
ATOM 698 C CA . ALA A 1 89 ? 5.539 12.216 5.016 1.00 98.69 89 ALA A CA 1
ATOM 699 C C . ALA A 1 89 ? 6.943 12.664 5.405 1.00 98.69 89 ALA A C 1
ATOM 701 O O . ALA A 1 89 ? 7.162 13.782 5.873 1.00 98.69 89 ALA A O 1
ATOM 702 N N . VAL A 1 90 ? 7.912 11.804 5.128 1.00 98.50 90 VAL A N 1
ATOM 703 C CA . VAL A 1 90 ? 9.341 12.045 5.336 1.00 98.50 90 VAL A CA 1
ATOM 704 C C . VAL A 1 90 ? 9.960 12.588 4.050 1.00 98.50 90 VAL A C 1
ATOM 706 O O . VAL A 1 90 ? 9.445 12.355 2.961 1.00 98.50 90 VAL A O 1
ATOM 709 N N . ASP A 1 91 ? 11.027 13.363 4.197 1.00 97.94 91 ASP A N 1
ATOM 710 C CA . ASP A 1 91 ? 11.874 13.857 3.112 1.00 97.94 91 ASP A CA 1
ATOM 711 C C . ASP A 1 91 ? 13.303 13.921 3.652 1.00 97.94 91 ASP A C 1
ATOM 713 O O . ASP A 1 91 ? 13.607 14.737 4.525 1.00 97.94 91 ASP A O 1
ATOM 717 N N . HIS A 1 92 ? 14.152 13.007 3.186 1.00 97.06 92 HIS A N 1
ATOM 718 C CA . HIS A 1 92 ? 15.579 12.948 3.520 1.00 97.06 92 HIS A CA 1
ATOM 719 C C . HIS A 1 92 ? 16.449 13.760 2.543 1.00 97.06 92 HIS A C 1
ATOM 721 O O . HIS A 1 92 ? 17.674 13.655 2.563 1.00 97.06 92 HIS A O 1
ATOM 727 N N . GLY A 1 93 ? 15.835 14.610 1.716 1.00 96.00 93 GLY A N 1
ATOM 728 C CA . GLY A 1 93 ? 16.497 15.521 0.790 1.00 96.00 93 GLY A CA 1
ATOM 729 C C . GLY A 1 93 ? 16.250 15.177 -0.678 1.00 96.00 93 GLY A C 1
ATOM 730 O O . GLY A 1 93 ? 15.839 14.080 -1.034 1.00 96.00 93 GLY A O 1
ATOM 731 N N . SER A 1 94 ? 16.569 16.118 -1.571 1.00 91.81 94 SER A N 1
ATOM 732 C CA . SER A 1 94 ? 16.221 16.059 -3.003 1.00 91.81 94 SER A CA 1
ATOM 733 C C . SER A 1 94 ? 16.819 14.891 -3.800 1.00 91.81 94 SER A C 1
ATOM 735 O O . SER A 1 94 ? 16.390 14.654 -4.928 1.00 91.81 94 SER A O 1
ATOM 737 N N . HIS A 1 95 ? 17.822 14.201 -3.253 1.00 90.50 95 HIS A N 1
ATOM 738 C CA . HIS A 1 95 ? 18.452 13.020 -3.857 1.00 90.50 95 HIS A CA 1
ATOM 739 C C . HIS A 1 95 ? 17.905 11.701 -3.297 1.00 90.50 95 HIS A C 1
ATOM 741 O O . HIS A 1 95 ? 18.333 10.635 -3.730 1.00 90.50 95 HIS A O 1
ATOM 747 N N . ASP A 1 96 ? 16.999 11.773 -2.325 1.00 93.69 96 ASP A N 1
ATOM 748 C CA . ASP A 1 96 ? 16.341 10.627 -1.724 1.00 93.69 96 ASP A CA 1
ATOM 749 C C . ASP A 1 96 ? 14.912 10.491 -2.272 1.00 93.69 96 ASP A C 1
ATOM 751 O O . ASP A 1 96 ? 14.191 11.479 -2.448 1.00 93.69 96 ASP A O 1
ATOM 755 N N . ILE A 1 97 ? 14.482 9.251 -2.523 1.00 92.94 97 ILE A N 1
ATOM 756 C CA . ILE A 1 97 ? 13.146 8.938 -3.047 1.00 92.94 97 ILE A CA 1
ATOM 757 C C . ILE A 1 97 ? 12.025 9.535 -2.191 1.00 92.94 97 ILE A C 1
ATOM 759 O O . ILE A 1 97 ? 10.981 9.916 -2.722 1.00 92.94 97 ILE A O 1
ATOM 763 N N . THR A 1 98 ? 12.231 9.673 -0.879 1.00 96.44 98 THR A N 1
ATOM 764 C CA . THR A 1 98 ? 11.231 10.214 0.049 1.00 96.44 98 THR A CA 1
ATOM 765 C C . THR A 1 98 ? 10.820 11.643 -0.307 1.00 96.44 98 THR A C 1
ATOM 767 O O . THR A 1 98 ? 9.636 11.972 -0.194 1.00 96.44 98 THR A O 1
ATOM 770 N N . HIS A 1 99 ? 11.727 12.453 -0.868 1.00 96.50 99 HIS A N 1
ATOM 771 C CA . HIS A 1 99 ? 11.386 13.760 -1.430 1.00 96.50 99 HIS A CA 1
ATOM 772 C C . HIS A 1 99 ? 10.353 13.634 -2.556 1.00 96.50 99 HIS A C 1
ATOM 774 O O . HIS A 1 99 ? 9.334 14.332 -2.574 1.00 96.50 99 HIS A O 1
ATOM 780 N N . LEU A 1 100 ? 10.579 12.718 -3.502 1.00 95.69 100 LEU A N 1
ATOM 781 C CA . LEU A 1 100 ? 9.651 12.479 -4.605 1.00 95.69 100 LEU A CA 1
ATOM 782 C C . LEU A 1 100 ? 8.329 11.885 -4.106 1.00 95.69 100 LEU A C 1
ATOM 784 O O . LEU A 1 100 ? 7.270 12.324 -4.546 1.00 95.69 100 LEU A O 1
ATOM 788 N N . MET A 1 101 ? 8.366 10.939 -3.169 1.00 96.38 101 MET A N 1
ATOM 789 C CA . MET A 1 101 ? 7.173 10.310 -2.590 1.00 96.38 101 MET A CA 1
ATOM 790 C C . MET A 1 101 ? 6.267 11.334 -1.904 1.00 96.38 101 MET A C 1
ATOM 792 O O . MET A 1 101 ? 5.068 11.390 -2.196 1.00 96.38 101 MET A O 1
ATOM 796 N N . ARG A 1 102 ? 6.851 12.210 -1.073 1.00 97.06 102 ARG A N 1
ATOM 797 C CA . ARG A 1 102 ? 6.135 13.308 -0.416 1.00 97.06 102 ARG A CA 1
ATOM 798 C C . ARG A 1 102 ? 5.423 14.188 -1.444 1.00 97.06 102 ARG A C 1
ATOM 800 O O . ARG A 1 102 ? 4.228 14.446 -1.309 1.00 97.06 102 ARG A O 1
ATOM 807 N N . ASN A 1 103 ? 6.140 14.623 -2.478 1.00 96.44 103 ASN A N 1
ATOM 808 C CA . ASN A 1 103 ? 5.634 15.586 -3.458 1.00 96.44 103 ASN A CA 1
ATOM 809 C C . ASN A 1 103 ? 4.679 14.980 -4.499 1.00 96.44 103 ASN A C 1
ATOM 811 O O . ASN A 1 103 ? 3.780 15.670 -4.976 1.00 96.44 103 ASN A O 1
ATOM 815 N N . ALA A 1 104 ? 4.856 13.709 -4.859 1.00 95.94 104 ALA A N 1
ATOM 816 C CA . ALA A 1 104 ? 4.055 13.045 -5.883 1.00 95.94 104 ALA A CA 1
ATOM 817 C C . ALA A 1 104 ? 2.813 12.344 -5.316 1.00 95.94 104 ALA A C 1
ATOM 819 O O . ALA A 1 104 ? 1.881 12.080 -6.074 1.00 95.94 104 ALA A O 1
ATOM 820 N N . VAL A 1 105 ? 2.769 12.031 -4.017 1.00 96.00 105 VAL A N 1
ATOM 821 C CA . VAL A 1 105 ? 1.674 11.241 -3.430 1.00 96.00 105 VAL A CA 1
ATOM 822 C C . VAL A 1 105 ? 1.099 11.875 -2.171 1.00 96.00 105 VAL A C 1
ATOM 824 O O . VAL A 1 105 ? -0.076 12.239 -2.176 1.00 96.00 105 VAL A O 1
ATOM 827 N N . ALA A 1 106 ? 1.897 12.050 -1.114 1.00 97.44 106 ALA A N 1
ATOM 828 C CA . ALA A 1 106 ? 1.373 12.490 0.180 1.00 97.44 106 ALA A CA 1
ATOM 829 C C . ALA A 1 106 ? 0.758 13.898 0.121 1.00 97.44 106 ALA A C 1
ATOM 831 O O . ALA A 1 106 ? -0.401 14.081 0.502 1.00 97.44 106 ALA A O 1
ATOM 832 N N . LEU A 1 107 ? 1.498 14.882 -0.408 1.00 98.12 107 LEU A N 1
ATOM 833 C CA . LEU A 1 107 ? 0.999 16.252 -0.547 1.00 98.12 107 LEU A CA 1
ATOM 834 C C . LEU A 1 107 ? -0.191 16.335 -1.514 1.00 98.12 107 LEU A C 1
ATOM 836 O O . LEU A 1 107 ? -1.185 16.960 -1.151 1.00 98.12 107 LEU A O 1
ATOM 840 N N . PRO A 1 108 ? -0.173 15.698 -2.703 1.00 97.62 108 PRO A N 1
ATOM 841 C CA . PRO A 1 108 ? -1.343 15.692 -3.571 1.00 97.62 108 PRO A CA 1
ATOM 842 C C . PRO A 1 108 ? -2.599 15.094 -2.935 1.00 97.62 108 PRO A C 1
ATOM 844 O O . PRO A 1 108 ? -3.662 15.673 -3.120 1.00 97.62 108 PRO A O 1
ATOM 847 N N . ILE A 1 109 ? -2.501 13.998 -2.170 1.00 96.62 109 ILE A N 1
ATOM 848 C CA . ILE A 1 109 ? -3.660 13.442 -1.449 1.00 96.62 109 ILE A CA 1
ATOM 849 C C . ILE A 1 109 ? -4.174 14.455 -0.417 1.00 96.62 109 ILE A C 1
ATOM 851 O O . ILE A 1 109 ? -5.365 14.753 -0.408 1.00 96.62 109 ILE A O 1
ATOM 855 N N . HIS A 1 110 ? -3.288 15.033 0.402 1.00 97.69 110 HIS A N 1
ATOM 856 C CA . HIS A 1 110 ? -3.664 16.039 1.403 1.00 97.69 110 HIS A CA 1
ATOM 857 C C . HIS A 1 110 ? -4.363 17.251 0.781 1.00 97.69 110 HIS A C 1
ATOM 859 O O . HIS A 1 110 ? -5.405 17.700 1.255 1.00 97.69 110 HIS A O 1
ATOM 865 N N . ASN A 1 111 ? -3.809 17.747 -0.323 1.00 97.56 111 ASN A N 1
ATOM 866 C CA . ASN A 1 111 ? -4.314 18.919 -1.018 1.00 97.56 111 ASN A CA 1
ATOM 867 C C . ASN A 1 111 ? -5.718 18.716 -1.592 1.00 97.56 111 ASN A C 1
ATOM 869 O O . ASN A 1 111 ? -6.407 19.709 -1.801 1.00 97.56 111 ASN A O 1
ATOM 873 N N . GLU A 1 112 ? -6.153 17.485 -1.874 1.00 96.25 112 GLU A N 1
ATOM 874 C CA . GLU A 1 112 ? -7.541 17.256 -2.281 1.00 96.25 112 GLU A CA 1
ATOM 875 C C . GLU A 1 112 ? -8.509 17.466 -1.109 1.00 96.25 112 GLU A C 1
ATOM 877 O O . GLU A 1 112 ? -9.499 18.168 -1.286 1.00 96.25 112 GLU A O 1
ATOM 882 N N . PHE A 1 113 ? -8.177 16.998 0.100 1.00 94.56 113 PHE A N 1
ATOM 883 C CA . PHE A 1 113 ? -8.996 17.255 1.295 1.00 94.56 113 PHE A CA 1
ATOM 884 C C . PHE A 1 113 ? -9.100 18.750 1.626 1.00 94.56 113 PHE A C 1
ATOM 886 O O . PHE A 1 113 ? -10.170 19.235 1.985 1.00 94.56 113 PHE A O 1
ATOM 893 N N . LEU A 1 114 ? -8.024 19.519 1.423 1.00 96.19 114 LEU A N 1
ATOM 894 C CA . LEU A 1 114 ? -8.054 20.978 1.602 1.00 96.19 114 LEU A CA 1
ATOM 895 C C . LEU A 1 114 ? -8.952 21.710 0.591 1.00 96.19 114 LEU A C 1
ATOM 897 O O . LEU A 1 114 ? -9.315 22.866 0.817 1.00 96.19 114 LEU A O 1
ATOM 901 N N . LYS A 1 115 ? -9.299 21.066 -0.528 1.00 95.25 115 LYS A N 1
ATOM 902 C CA . LYS A 1 115 ? -10.177 21.615 -1.571 1.00 95.25 115 LYS A CA 1
ATOM 903 C C . LYS A 1 115 ? -11.623 21.147 -1.437 1.00 95.25 115 LYS A C 1
ATOM 905 O O . LYS A 1 115 ? -12.435 21.569 -2.257 1.00 95.25 115 LYS A O 1
ATOM 910 N N . ASP A 1 116 ? -11.942 20.297 -0.461 1.00 94.06 116 ASP A N 1
ATOM 911 C CA . ASP A 1 116 ? -13.295 19.761 -0.308 1.00 94.06 116 ASP A CA 1
ATOM 912 C C . ASP A 1 116 ? -14.321 20.893 -0.088 1.00 94.06 116 ASP A C 1
ATOM 914 O O . ASP A 1 116 ? -13.988 21.996 0.346 1.00 94.06 116 ASP A O 1
ATOM 918 N N . GLU A 1 117 ? -15.578 20.679 -0.444 1.00 93.31 117 GLU A N 1
ATOM 919 C CA . GLU A 1 117 ? -16.622 21.676 -0.205 1.00 93.31 117 GLU A CA 1
ATOM 920 C C . GLU A 1 117 ? -17.075 21.658 1.259 1.00 93.31 117 GLU A C 1
ATOM 922 O O . GLU A 1 117 ? -17.415 22.715 1.797 1.00 93.31 117 GLU A O 1
ATOM 927 N N . ASP A 1 118 ? -17.008 20.500 1.924 1.00 92.56 118 ASP A N 1
ATOM 928 C CA . ASP A 1 118 ? -17.342 20.357 3.340 1.00 92.56 118 ASP A CA 1
ATOM 929 C C . ASP A 1 118 ? -16.162 20.816 4.230 1.00 92.56 118 ASP A C 1
ATOM 931 O O . ASP A 1 118 ? -15.070 20.232 4.188 1.00 92.56 118 ASP A O 1
ATOM 935 N N . PRO A 1 119 ? -16.345 21.865 5.061 1.00 94.19 119 PRO A N 1
ATOM 936 C CA . PRO A 1 119 ? -15.306 22.368 5.958 1.00 94.19 119 PRO A CA 1
ATOM 937 C C . PRO A 1 119 ? -14.771 21.323 6.941 1.00 94.19 119 PRO A C 1
ATOM 939 O O . PRO A 1 119 ? -13.592 21.385 7.289 1.00 94.19 119 PRO A O 1
ATOM 942 N N . ALA A 1 120 ? -15.585 20.339 7.344 1.00 93.88 120 ALA A N 1
ATOM 943 C CA . ALA A 1 120 ? -15.162 19.308 8.288 1.00 93.88 120 ALA A CA 1
ATOM 944 C C . ALA A 1 120 ? -13.945 18.529 7.772 1.00 93.88 120 ALA A C 1
ATOM 946 O O . ALA A 1 120 ? -13.080 18.138 8.554 1.00 93.88 120 ALA A O 1
ATOM 947 N N . PHE A 1 121 ? -13.841 18.343 6.456 1.00 92.75 121 PHE A N 1
ATOM 948 C CA . PHE A 1 121 ? -12.725 17.636 5.835 1.00 92.75 121 PHE A CA 1
ATOM 949 C C . PHE A 1 121 ? -11.454 18.466 5.753 1.00 92.75 121 PHE A C 1
ATOM 951 O O . PHE A 1 121 ? -10.364 17.920 5.908 1.00 92.75 121 PHE A O 1
ATOM 958 N N . LYS A 1 122 ? -11.578 19.785 5.610 1.00 95.12 122 LYS A N 1
ATOM 959 C CA . LYS A 1 122 ? -10.430 20.695 5.710 1.00 95.12 122 LYS A CA 1
ATOM 960 C C . LYS A 1 122 ? -9.888 20.717 7.132 1.00 95.12 122 LYS A C 1
ATOM 962 O O . LYS A 1 122 ? -8.689 20.549 7.330 1.00 95.12 122 LYS A O 1
ATOM 967 N N . ASP A 1 123 ? -10.777 20.854 8.112 1.00 96.38 123 ASP A N 1
ATOM 968 C CA . ASP A 1 123 ? -10.426 20.919 9.535 1.00 96.38 123 ASP A CA 1
ATOM 969 C C . ASP A 1 123 ? -9.891 19.567 10.055 1.00 96.38 123 ASP A C 1
ATOM 971 O O . ASP A 1 123 ? -9.006 19.488 10.921 1.00 96.38 123 ASP A O 1
ATOM 975 N N . GLY A 1 124 ? -10.417 18.475 9.500 1.00 96.06 124 GLY A N 1
ATOM 976 C CA . GLY A 1 124 ? -10.024 17.106 9.803 1.00 96.06 124 GLY A CA 1
ATOM 977 C C . GLY A 1 124 ? -8.715 16.664 9.141 1.00 96.06 124 GLY A C 1
ATOM 978 O O . GLY A 1 124 ? -8.051 15.762 9.671 1.00 96.06 124 GLY A O 1
ATOM 979 N N . ALA A 1 125 ? -8.290 17.312 8.052 1.00 96.94 125 ALA A N 1
ATOM 980 C CA . ALA A 1 125 ? -7.087 16.955 7.310 1.00 96.94 125 ALA A CA 1
ATOM 981 C C . ALA A 1 125 ? -5.804 17.392 8.030 1.00 96.94 125 ALA A C 1
ATOM 983 O O . ALA A 1 125 ? -5.447 18.566 8.070 1.00 96.94 125 ALA A O 1
ATOM 984 N N . GLN A 1 126 ? -5.057 16.426 8.563 1.00 98.25 126 GLN A N 1
ATOM 985 C CA . GLN A 1 126 ? -3.762 16.667 9.188 1.00 98.25 1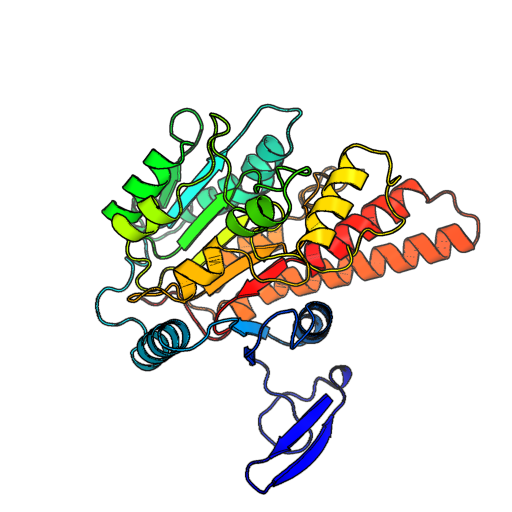26 GLN A CA 1
ATOM 986 C C . GLN A 1 126 ? -2.611 16.281 8.259 1.00 98.25 126 GLN A C 1
ATOM 988 O O . GLN A 1 126 ? -2.606 15.191 7.683 1.00 98.25 126 GLN A O 1
ATOM 993 N N . LEU A 1 127 ? -1.606 17.154 8.193 1.00 98.69 127 LEU A N 1
ATOM 994 C CA . LEU A 1 127 ? -0.332 16.913 7.529 1.00 98.69 127 LEU A CA 1
ATOM 995 C C . LEU A 1 127 ? 0.812 17.012 8.546 1.00 98.69 127 LEU A C 1
ATOM 997 O O . LEU A 1 127 ? 0.928 18.014 9.244 1.00 98.69 127 LEU A O 1
ATOM 1001 N N . LEU A 1 128 ? 1.644 15.975 8.617 1.00 98.75 128 LEU A N 1
ATOM 1002 C CA . LEU A 1 128 ? 2.817 15.873 9.484 1.00 98.75 128 LEU A CA 1
ATOM 1003 C C . LEU A 1 128 ? 4.067 15.741 8.606 1.00 98.75 128 LEU A C 1
ATOM 1005 O O . LEU A 1 128 ? 4.349 14.671 8.059 1.00 98.75 128 LEU A O 1
ATOM 1009 N N . ILE A 1 129 ? 4.791 16.845 8.444 1.00 98.75 129 ILE A N 1
ATOM 1010 C CA . ILE A 1 129 ? 5.996 16.952 7.610 1.00 98.75 129 ILE A CA 1
ATOM 1011 C C . ILE A 1 129 ? 7.119 17.657 8.371 1.00 98.75 129 ILE A C 1
ATOM 1013 O O . ILE A 1 129 ? 6.925 18.142 9.484 1.00 98.75 129 ILE A O 1
ATOM 1017 N N . ASP A 1 130 ? 8.301 17.708 7.762 1.00 97.88 130 ASP A N 1
ATOM 1018 C CA . ASP A 1 130 ? 9.476 18.413 8.281 1.00 97.88 130 ASP A CA 1
ATOM 1019 C C . ASP A 1 130 ? 9.792 18.001 9.723 1.00 97.88 130 ASP A C 1
ATOM 1021 O O . ASP A 1 130 ? 10.008 16.816 9.966 1.00 97.88 130 ASP A O 1
ATOM 1025 N N . ASP A 1 131 ? 9.802 18.923 10.687 1.00 98.12 131 ASP A N 1
ATOM 1026 C CA . ASP A 1 131 ? 10.082 18.611 12.096 1.00 98.12 131 ASP A CA 1
ATOM 1027 C C . ASP A 1 131 ? 9.038 17.684 12.741 1.00 98.12 131 ASP A C 1
ATOM 1029 O O . ASP A 1 131 ? 9.341 16.993 13.712 1.00 98.12 131 ASP A O 1
ATOM 1033 N N . GLN A 1 132 ? 7.829 17.607 12.178 1.00 98.50 132 GLN A N 1
ATOM 1034 C CA . GLN A 1 132 ? 6.756 16.723 12.641 1.00 98.50 132 GLN A CA 1
ATOM 1035 C C . GLN A 1 132 ? 6.815 15.321 12.025 1.00 98.50 132 GLN A C 1
ATOM 1037 O O . GLN A 1 132 ? 6.063 14.441 12.443 1.00 98.50 132 GLN A O 1
ATOM 1042 N N . ALA A 1 133 ? 7.705 15.074 11.059 1.00 98.31 133 ALA A N 1
ATOM 1043 C CA . ALA A 1 133 ? 7.850 13.774 10.404 1.00 98.31 133 ALA A CA 1
ATOM 1044 C C . ALA A 1 133 ? 8.623 12.753 11.271 1.00 98.31 133 ALA A C 1
ATOM 1046 O O . ALA A 1 133 ? 9.525 12.069 10.788 1.00 98.31 133 ALA A O 1
ATOM 1047 N N . THR A 1 134 ? 8.293 12.669 12.566 1.00 98.69 134 THR A N 1
ATOM 1048 C CA . THR A 1 134 ? 8.850 11.692 13.518 1.00 98.69 134 THR A CA 1
ATOM 1049 C C . THR A 1 134 ? 7.866 10.553 13.776 1.00 98.69 134 THR A C 1
ATOM 1051 O O . THR A 1 134 ? 6.650 10.745 13.657 1.00 98.69 134 THR A O 1
ATOM 1054 N N . ALA A 1 135 ? 8.374 9.381 14.166 1.00 98.00 135 ALA A N 1
ATOM 1055 C CA . ALA A 1 135 ? 7.532 8.244 14.549 1.00 98.00 135 ALA A CA 1
ATOM 1056 C C . ALA A 1 135 ? 6.627 8.576 15.751 1.00 98.00 135 ALA A C 1
ATOM 1058 O O . ALA A 1 135 ? 5.434 8.276 15.736 1.00 98.00 135 ALA A O 1
ATOM 1059 N N . GLN A 1 136 ? 7.163 9.271 16.760 1.00 97.88 136 GLN A N 1
ATOM 1060 C CA . GLN A 1 136 ? 6.397 9.651 17.949 1.00 97.88 136 GLN A CA 1
ATOM 1061 C C . GLN A 1 136 ? 5.256 10.618 17.615 1.00 97.88 136 GLN A C 1
ATOM 1063 O O . GLN A 1 136 ? 4.151 10.469 18.130 1.00 97.88 136 GLN A O 1
ATOM 1068 N N . THR A 1 137 ? 5.494 11.604 16.742 1.00 98.38 137 THR A N 1
ATOM 1069 C CA . THR A 1 137 ? 4.438 12.535 16.318 1.00 98.38 137 THR A CA 1
ATOM 1070 C C . THR A 1 137 ? 3.330 11.810 15.557 1.00 98.38 137 THR A C 1
ATOM 1072 O O . THR A 1 137 ? 2.160 12.128 15.771 1.00 98.38 137 THR A O 1
ATOM 1075 N N . LEU A 1 138 ? 3.671 10.819 14.721 1.00 98.56 138 LEU A N 1
ATOM 1076 C CA . LEU A 1 138 ? 2.681 9.969 14.060 1.00 98.56 138 LEU A CA 1
ATOM 1077 C C . LEU A 1 138 ? 1.826 9.216 15.089 1.00 98.56 138 LEU A C 1
ATOM 1079 O O . LEU A 1 138 ? 0.608 9.359 15.062 1.00 98.56 138 LEU A O 1
ATOM 1083 N N . ILE A 1 139 ? 2.441 8.484 16.025 1.00 98.06 139 ILE A N 1
ATOM 1084 C CA . ILE A 1 139 ? 1.719 7.715 17.058 1.00 98.06 139 ILE A CA 1
ATOM 1085 C C . ILE A 1 139 ? 0.777 8.628 17.856 1.00 98.06 139 ILE A C 1
ATOM 1087 O O . ILE A 1 139 ? -0.425 8.366 17.942 1.00 98.06 139 ILE A O 1
ATOM 1091 N N . SER A 1 140 ? 1.289 9.759 18.351 1.00 97.62 140 SER A N 1
ATOM 1092 C CA . SER A 1 140 ? 0.492 10.732 19.102 1.00 97.62 140 SER A CA 1
ATOM 1093 C C . SER A 1 140 ? -0.670 11.300 18.280 1.00 97.62 140 SER A C 1
ATOM 1095 O O . SER A 1 140 ? -1.752 11.544 18.815 1.00 97.62 140 SER A O 1
ATOM 1097 N N . ALA A 1 141 ? -0.481 11.537 16.983 1.00 97.69 141 ALA A N 1
ATOM 1098 C CA . ALA A 1 141 ? -1.543 12.026 16.112 1.00 97.69 141 ALA A CA 1
ATOM 1099 C C . ALA A 1 141 ? -2.650 10.985 15.901 1.00 97.69 141 ALA A C 1
ATOM 1101 O O . ALA A 1 141 ? -3.831 11.327 15.996 1.00 97.69 141 ALA A O 1
ATOM 1102 N N . LEU A 1 142 ? -2.274 9.725 15.665 1.00 97.38 142 LEU A N 1
ATOM 1103 C CA . LEU A 1 142 ? -3.213 8.618 15.487 1.00 97.38 142 LEU A CA 1
ATOM 1104 C C . LEU A 1 142 ? -4.077 8.419 16.741 1.00 97.38 142 LEU A C 1
ATOM 1106 O O . LEU A 1 142 ? -5.308 8.402 16.638 1.00 97.38 142 LEU A O 1
ATOM 1110 N N . ALA A 1 143 ? -3.443 8.381 17.918 1.00 95.06 143 ALA A N 1
ATOM 1111 C CA . ALA A 1 143 ? -4.105 8.253 19.217 1.00 95.06 143 ALA A CA 1
ATOM 1112 C C . ALA A 1 143 ? -5.138 9.365 19.469 1.00 95.06 143 ALA A C 1
ATOM 1114 O O . ALA A 1 143 ? -6.275 9.101 19.857 1.00 95.06 143 ALA A O 1
ATOM 1115 N N . ASN A 1 144 ? -4.767 10.619 19.195 1.00 94.88 144 ASN A N 1
ATOM 1116 C CA . ASN A 1 144 ? -5.596 11.774 19.542 1.00 94.88 144 ASN A CA 1
ATOM 1117 C C . ASN A 1 144 ? -6.708 12.074 18.529 1.00 94.88 144 ASN A C 1
ATOM 1119 O O . ASN A 1 144 ? -7.725 12.664 18.894 1.00 94.88 144 ASN A O 1
ATOM 1123 N N . ARG A 1 145 ? -6.522 11.723 17.250 1.00 94.31 145 ARG A N 1
ATOM 1124 C CA . ARG A 1 145 ? -7.447 12.139 16.181 1.00 94.31 145 ARG A CA 1
ATOM 1125 C C . ARG A 1 145 ? -8.373 11.039 15.689 1.00 94.31 145 ARG A C 1
ATOM 1127 O O . ARG A 1 145 ? -9.370 11.379 15.058 1.00 94.31 145 ARG A O 1
ATOM 1134 N N . ARG A 1 146 ? -8.088 9.759 15.963 1.00 93.25 146 ARG A N 1
ATOM 1135 C CA . ARG A 1 146 ? -8.872 8.614 15.454 1.00 93.25 146 ARG A CA 1
ATOM 1136 C C . ARG A 1 146 ? -9.186 8.750 13.951 1.00 93.25 146 ARG A C 1
ATOM 1138 O O . ARG A 1 146 ? -10.362 8.815 13.578 1.00 93.25 146 ARG A O 1
ATOM 1145 N N . PRO A 1 147 ? -8.157 8.900 13.097 1.00 96.00 147 PRO A N 1
ATOM 1146 C CA . PRO A 1 147 ? -8.364 9.172 11.683 1.00 96.00 147 PRO A CA 1
ATOM 1147 C C . PRO A 1 147 ? -9.021 7.987 10.973 1.00 96.00 147 PRO A C 1
ATOM 1149 O O . PRO A 1 147 ? -8.751 6.832 11.287 1.00 96.00 147 PRO A O 1
ATOM 1152 N N . SER A 1 148 ? -9.854 8.276 9.980 1.00 95.38 148 SER A N 1
ATOM 1153 C CA . SER A 1 148 ? -10.454 7.269 9.101 1.00 95.38 148 SER A CA 1
ATOM 1154 C C . SER A 1 148 ? -9.488 6.809 8.013 1.00 95.38 148 SER A C 1
ATOM 1156 O O . SER A 1 148 ? -9.510 5.644 7.616 1.00 95.38 148 SER A O 1
ATOM 1158 N N . LEU A 1 149 ? -8.599 7.707 7.587 1.00 96.88 149 LEU A N 1
ATOM 1159 C CA . LEU A 1 149 ? -7.550 7.457 6.614 1.00 96.88 149 LEU A CA 1
ATOM 1160 C C . LEU A 1 149 ? -6.192 7.853 7.194 1.00 96.88 149 LEU A C 1
ATOM 1162 O O . LEU A 1 149 ? -5.983 8.994 7.610 1.00 96.88 149 LEU A O 1
ATOM 1166 N N . VAL A 1 150 ? -5.255 6.913 7.152 1.00 98.38 150 VAL A N 1
ATOM 1167 C CA . VAL A 1 150 ? -3.842 7.136 7.456 1.00 98.38 150 VAL A CA 1
ATOM 1168 C C . VAL A 1 150 ? -3.049 6.968 6.169 1.00 98.38 150 VAL A C 1
ATOM 1170 O O . VAL A 1 150 ? -3.150 5.931 5.517 1.00 98.38 150 VAL A O 1
ATOM 1173 N N . VAL A 1 151 ? -2.255 7.967 5.795 1.00 98.56 151 VAL A N 1
ATOM 1174 C CA . VAL A 1 151 ? -1.309 7.867 4.676 1.00 98.56 151 VAL A CA 1
ATOM 1175 C C . VAL A 1 151 ? 0.086 8.133 5.206 1.00 98.56 151 VAL A C 1
ATOM 1177 O O . VAL A 1 151 ? 0.355 9.205 5.739 1.00 98.56 151 VAL A O 1
ATOM 1180 N N . THR A 1 152 ? 0.985 7.174 5.032 1.00 98.75 152 THR A N 1
ATOM 1181 C CA . THR A 1 152 ? 2.398 7.332 5.387 1.00 98.75 152 THR A CA 1
ATOM 1182 C C . THR A 1 152 ? 3.261 7.231 4.143 1.00 98.75 152 THR A C 1
ATOM 1184 O O . THR A 1 152 ? 3.113 6.270 3.391 1.00 98.75 152 THR A O 1
ATOM 1187 N N . SER A 1 153 ? 4.172 8.182 3.955 1.00 98.00 153 SER A N 1
ATOM 1188 C CA . SER A 1 153 ? 5.112 8.233 2.834 1.00 98.00 153 SER A CA 1
ATOM 1189 C C . SER A 1 153 ? 6.543 8.350 3.353 1.00 98.00 153 SER A C 1
ATOM 1191 O O . SER A 1 153 ? 6.956 9.428 3.784 1.00 98.00 153 SER A O 1
ATOM 1193 N N . SER A 1 154 ? 7.303 7.258 3.313 1.00 97.56 154 SER A N 1
ATOM 1194 C CA . SER A 1 154 ? 8.686 7.198 3.805 1.00 97.56 154 SER A CA 1
ATOM 1195 C C . SER A 1 154 ? 9.444 6.016 3.205 1.00 97.56 154 SER A C 1
ATOM 1197 O O . SER A 1 154 ? 8.880 5.205 2.477 1.00 97.56 154 SER A O 1
ATOM 1199 N N . HIS A 1 155 ? 10.707 5.840 3.594 1.00 97.12 155 HIS A N 1
ATOM 1200 C CA . HIS A 1 155 ? 11.352 4.536 3.452 1.00 97.12 155 HIS A CA 1
ATOM 1201 C C . HIS A 1 155 ? 10.610 3.466 4.257 1.00 97.12 155 HIS A C 1
ATOM 1203 O O . HIS A 1 155 ? 9.978 3.764 5.278 1.00 97.12 155 HIS A O 1
ATOM 1209 N N . GLY A 1 156 ? 10.721 2.224 3.794 1.00 96.88 156 GLY A N 1
ATOM 1210 C CA . GLY A 1 156 ? 10.365 1.031 4.554 1.00 96.88 156 GLY A CA 1
ATOM 1211 C C . GLY A 1 156 ? 11.636 0.285 4.930 1.00 96.88 156 GLY A C 1
ATOM 1212 O O . GLY A 1 156 ? 12.551 0.179 4.113 1.00 96.88 156 GLY A O 1
ATOM 1213 N N . ALA A 1 157 ? 11.728 -0.204 6.162 1.00 96.81 157 ALA A N 1
ATOM 1214 C CA . ALA A 1 157 ? 12.927 -0.883 6.627 1.00 96.81 157 ALA A CA 1
ATOM 1215 C C . ALA A 1 157 ? 13.174 -2.193 5.852 1.00 96.81 157 ALA A C 1
ATOM 1217 O O . ALA A 1 157 ? 12.344 -3.097 5.836 1.00 96.81 157 ALA A O 1
ATOM 1218 N N . THR A 1 158 ? 14.344 -2.304 5.221 1.00 94.81 158 THR A N 1
ATOM 1219 C CA . THR A 1 158 ? 14.805 -3.490 4.466 1.00 94.81 158 THR A CA 1
ATOM 1220 C C . THR A 1 158 ? 16.170 -3.975 4.966 1.00 94.81 158 THR A C 1
ATOM 1222 O O . THR A 1 158 ? 17.010 -4.443 4.199 1.00 94.81 158 THR A O 1
ATOM 1225 N N . GLY A 1 159 ? 16.437 -3.774 6.255 1.00 93.38 159 GLY A N 1
ATOM 1226 C CA . GLY A 1 159 ? 17.688 -4.116 6.929 1.00 93.38 159 GLY A CA 1
ATOM 1227 C C . GLY A 1 159 ? 17.427 -4.769 8.290 1.00 93.38 159 GLY A C 1
ATOM 1228 O O . GLY A 1 159 ? 16.267 -4.843 8.690 1.00 93.38 159 GLY A O 1
ATOM 1229 N N . PRO A 1 160 ? 18.475 -5.206 9.012 1.00 95.50 160 PRO A N 1
ATOM 1230 C CA . PRO A 1 160 ? 19.848 -5.339 8.525 1.00 95.50 160 PRO A CA 1
ATOM 1231 C C . PRO A 1 160 ? 20.002 -6.542 7.577 1.00 95.50 160 PRO A C 1
ATOM 1233 O O . PRO A 1 160 ? 19.444 -7.606 7.804 1.00 95.50 160 PRO A O 1
ATOM 1236 N N . LEU A 1 161 ? 20.811 -6.407 6.520 1.00 93.62 161 LEU A N 1
ATOM 1237 C CA . LEU A 1 161 ? 21.039 -7.490 5.540 1.00 93.62 161 LEU A CA 1
ATOM 1238 C C . LEU A 1 161 ? 21.812 -8.692 6.116 1.00 93.62 161 LEU A C 1
ATOM 1240 O O . LEU A 1 161 ? 21.779 -9.789 5.552 1.00 93.62 161 LEU A O 1
ATOM 1244 N N . SER A 1 162 ? 22.518 -8.477 7.227 1.00 95.00 162 SER A N 1
ATOM 1245 C CA . SER A 1 162 ? 23.297 -9.491 7.940 1.00 95.00 162 SER A CA 1
ATOM 1246 C C . SER A 1 162 ? 22.455 -10.394 8.842 1.00 95.00 162 SER A C 1
ATOM 1248 O O . SER A 1 162 ? 22.915 -11.481 9.173 1.00 95.00 162 SER A O 1
ATOM 1250 N N . ASP A 1 163 ? 21.247 -9.970 9.223 1.00 97.31 163 ASP A N 1
ATOM 1251 C CA . ASP A 1 163 ? 20.355 -10.719 10.110 1.00 97.31 163 ASP A CA 1
ATOM 1252 C C . ASP A 1 163 ? 18.936 -10.725 9.528 1.00 97.31 163 ASP A C 1
ATOM 1254 O O . ASP A 1 163 ? 18.163 -9.775 9.659 1.00 97.31 163 ASP A O 1
ATOM 1258 N N . ILE A 1 164 ? 18.617 -11.815 8.829 1.00 97.00 164 ILE A N 1
ATOM 1259 C CA . ILE A 1 164 ? 17.334 -11.980 8.140 1.00 97.00 164 ILE A CA 1
ATOM 1260 C C . ILE A 1 164 ? 16.186 -12.162 9.131 1.00 97.00 164 ILE A C 1
ATOM 1262 O O . ILE A 1 164 ? 15.074 -11.724 8.846 1.00 97.00 164 ILE A O 1
ATOM 1266 N N . ASP A 1 165 ? 16.430 -12.773 10.289 1.00 97.38 165 ASP A N 1
ATOM 1267 C CA . ASP A 1 165 ? 15.380 -12.954 11.290 1.00 97.38 165 ASP A CA 1
ATOM 1268 C C . ASP A 1 165 ? 15.026 -11.613 11.931 1.00 97.38 165 ASP A C 1
ATOM 1270 O O . ASP A 1 165 ? 13.845 -11.284 12.041 1.00 97.38 165 ASP A O 1
ATOM 1274 N N . GLN A 1 166 ? 16.026 -10.776 12.224 1.00 97.19 166 GLN A N 1
ATOM 1275 C CA . GLN A 1 166 ? 15.776 -9.395 12.629 1.00 97.19 166 GLN A CA 1
ATOM 1276 C C . GLN A 1 166 ? 15.078 -8.594 11.523 1.00 97.19 166 GLN A C 1
ATOM 1278 O O . GLN A 1 166 ? 14.121 -7.875 11.808 1.00 97.19 166 GLN A O 1
ATOM 1283 N N . MET A 1 167 ? 15.504 -8.728 10.260 1.00 97.12 167 MET A N 1
ATOM 1284 C CA . MET A 1 167 ? 14.855 -8.039 9.140 1.00 97.12 167 MET A CA 1
ATOM 1285 C C . MET A 1 167 ? 13.374 -8.403 9.028 1.00 97.12 167 MET A C 1
ATOM 1287 O O . MET A 1 167 ? 12.549 -7.506 8.880 1.00 97.12 167 MET A O 1
ATOM 1291 N N . ARG A 1 168 ? 13.011 -9.686 9.155 1.00 97.50 168 ARG A N 1
ATOM 1292 C CA . ARG A 1 168 ? 11.609 -10.140 9.116 1.00 97.50 168 ARG A CA 1
ATOM 1293 C C . ARG A 1 168 ? 10.734 -9.439 10.154 1.00 97.50 168 ARG A C 1
ATOM 1295 O O . ARG A 1 168 ? 9.584 -9.134 9.854 1.00 97.50 168 ARG A O 1
ATOM 1302 N N . LEU A 1 169 ? 11.265 -9.163 11.347 1.00 97.19 169 LEU A N 1
ATOM 1303 C CA . LEU A 1 169 ? 10.523 -8.511 12.435 1.00 97.19 169 LEU A CA 1
ATOM 1304 C C . LEU A 1 169 ? 10.237 -7.027 12.182 1.00 97.19 169 LEU A C 1
ATOM 1306 O O . LEU A 1 169 ? 9.303 -6.485 12.770 1.00 97.19 169 LEU A O 1
ATOM 1310 N N . GLN A 1 170 ? 11.008 -6.378 11.309 1.00 96.88 170 GLN A N 1
ATOM 1311 C CA . GLN A 1 170 ? 10.901 -4.941 11.039 1.00 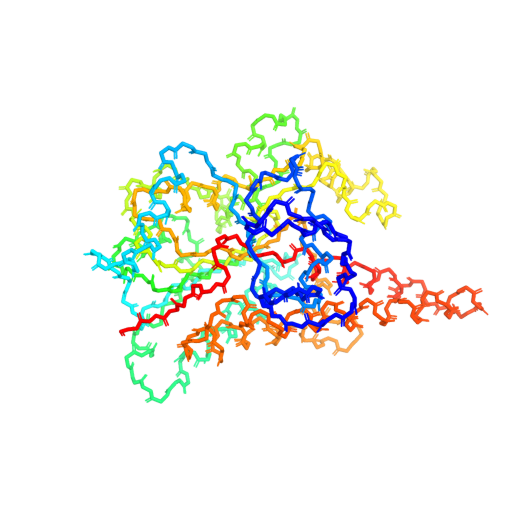96.88 170 GLN A CA 1
ATOM 1312 C C . GLN A 1 170 ? 10.663 -4.598 9.566 1.00 96.88 170 GLN A C 1
ATOM 1314 O O . GLN A 1 170 ? 10.629 -3.424 9.208 1.00 96.88 170 GLN A O 1
ATOM 1319 N N . LEU A 1 171 ? 10.484 -5.604 8.709 1.00 97.81 171 LEU A N 1
ATOM 1320 C CA . LEU A 1 171 ? 10.357 -5.427 7.269 1.00 97.81 171 LEU A CA 1
ATOM 1321 C C . LEU A 1 171 ? 9.228 -4.445 6.929 1.00 97.81 171 LEU A C 1
ATOM 1323 O O . LEU A 1 171 ? 8.082 -4.626 7.336 1.00 97.81 171 LEU A O 1
ATOM 1327 N N . GLY A 1 172 ? 9.551 -3.412 6.158 1.00 97.56 172 GLY A N 1
ATOM 1328 C CA . GLY A 1 172 ? 8.582 -2.428 5.684 1.00 97.56 172 GLY A CA 1
ATOM 1329 C C . GLY A 1 172 ? 8.071 -1.454 6.747 1.00 97.56 172 GLY A C 1
ATOM 1330 O O . GLY A 1 172 ? 7.208 -0.637 6.426 1.00 97.56 172 GLY A O 1
ATOM 1331 N N . LEU A 1 173 ? 8.593 -1.489 7.984 1.00 98.25 173 LEU A N 1
ATOM 1332 C CA . LEU A 1 173 ? 8.290 -0.461 8.984 1.00 98.25 173 LEU A CA 1
ATOM 1333 C C . LEU A 1 173 ? 8.749 0.912 8.488 1.00 98.25 173 LEU A C 1
ATOM 1335 O O . LEU A 1 173 ? 9.840 1.052 7.930 1.00 98.25 173 LEU A O 1
ATOM 1339 N N . MET A 1 174 ? 7.906 1.920 8.705 1.00 97.88 174 MET A N 1
ATOM 1340 C CA . MET A 1 174 ? 8.162 3.295 8.287 1.00 97.88 174 MET A CA 1
ATOM 1341 C C . MET A 1 174 ? 9.401 3.830 9.000 1.00 97.88 174 MET A C 1
ATOM 1343 O O . MET A 1 174 ? 9.550 3.658 10.210 1.00 97.88 174 MET A O 1
ATOM 1347 N N . VAL A 1 175 ? 10.274 4.496 8.250 1.00 98.12 175 VAL A N 1
ATOM 1348 C CA . VAL A 1 175 ? 11.482 5.140 8.773 1.00 98.12 175 VAL A CA 1
ATOM 1349 C C . VAL A 1 175 ? 11.270 6.644 8.793 1.00 98.12 175 VAL A C 1
ATOM 1351 O O . VAL A 1 175 ? 10.944 7.238 7.768 1.00 98.12 175 VAL A O 1
ATOM 1354 N N . ASP A 1 176 ? 11.449 7.257 9.954 1.00 98.44 176 ASP A N 1
ATOM 1355 C CA . ASP A 1 176 ? 11.180 8.671 10.166 1.00 98.44 176 ASP A CA 1
ATOM 1356 C C . ASP A 1 176 ? 12.318 9.596 9.697 1.00 98.44 176 ASP A C 1
ATOM 1358 O O . ASP A 1 176 ? 13.373 9.164 9.220 1.00 98.44 176 ASP A O 1
ATOM 1362 N N . ARG A 1 177 ? 12.112 10.909 9.842 1.00 98.06 177 ARG A N 1
ATOM 1363 C CA . ARG A 1 177 ? 13.104 11.936 9.484 1.00 98.06 177 ARG A CA 1
ATOM 1364 C C . ARG A 1 177 ? 14.468 11.770 10.165 1.00 98.06 177 ARG A C 1
ATOM 1366 O O . ARG A 1 177 ? 15.466 12.209 9.612 1.00 98.06 177 ARG A O 1
ATOM 1373 N N . ASN A 1 178 ? 14.512 11.155 11.346 1.00 97.94 178 ASN A N 1
ATOM 1374 C CA . ASN A 1 178 ? 15.726 10.930 12.130 1.00 97.94 178 ASN A CA 1
ATOM 1375 C C . ASN A 1 178 ? 16.319 9.535 11.865 1.00 97.94 178 ASN A C 1
ATOM 1377 O O . ASN A 1 178 ? 17.168 9.078 12.627 1.00 97.94 178 ASN A O 1
ATOM 1381 N N . HIS A 1 179 ? 15.846 8.839 10.827 1.00 97.25 179 HIS A N 1
ATOM 1382 C CA . HIS A 1 179 ? 16.180 7.448 10.525 1.00 97.25 179 HIS A CA 1
ATOM 1383 C C . HIS A 1 179 ? 15.781 6.462 11.636 1.00 97.25 179 HIS A C 1
ATOM 1385 O O . HIS A 1 179 ? 16.356 5.380 11.756 1.00 97.25 179 HIS A O 1
ATOM 1391 N N . THR A 1 180 ? 14.772 6.816 12.437 1.00 97.19 180 THR A N 1
ATOM 1392 C CA . THR A 1 180 ? 14.192 5.934 13.454 1.00 97.19 180 THR A CA 1
ATOM 1393 C C . THR A 1 180 ? 13.055 5.130 12.841 1.00 97.19 180 THR A C 1
ATOM 1395 O O . THR A 1 180 ? 12.175 5.686 12.186 1.00 97.19 180 THR A O 1
ATOM 1398 N N . MET A 1 181 ? 13.059 3.814 13.045 1.00 97.56 181 MET A N 1
ATOM 1399 C CA . MET A 1 181 ? 11.934 2.967 12.645 1.00 97.56 181 MET A CA 1
ATOM 1400 C C . MET A 1 181 ? 10.732 3.206 13.559 1.00 97.56 181 MET A C 1
ATOM 1402 O O . MET A 1 181 ? 10.889 3.414 14.760 1.00 97.56 181 MET A O 1
ATOM 1406 N N . LEU A 1 182 ? 9.530 3.139 12.990 1.00 97.88 182 LEU A N 1
ATOM 1407 C CA . LEU A 1 182 ? 8.281 3.156 13.741 1.00 97.88 182 LEU A CA 1
ATOM 1408 C C . LEU A 1 182 ? 8.268 2.025 14.778 1.00 97.88 182 LEU A C 1
ATOM 1410 O O . LEU A 1 182 ? 8.377 0.852 14.420 1.00 97.88 182 LEU A O 1
ATOM 1414 N N . ASP A 1 183 ? 8.089 2.377 16.049 1.00 96.62 183 ASP A N 1
ATOM 1415 C CA . ASP A 1 183 ? 7.901 1.399 17.116 1.00 96.62 183 ASP A CA 1
ATOM 1416 C C . ASP A 1 183 ? 6.489 0.807 17.036 1.00 96.62 183 ASP A C 1
ATOM 1418 O O . ASP A 1 183 ? 5.501 1.434 17.422 1.00 96.62 183 ASP A O 1
ATOM 1422 N N . LEU A 1 184 ? 6.397 -0.416 16.511 1.00 96.81 184 LEU A N 1
ATOM 1423 C CA . LEU A 1 184 ? 5.133 -1.132 16.367 1.00 96.81 184 LEU A CA 1
ATOM 1424 C C . LEU A 1 184 ? 4.477 -1.439 17.720 1.00 96.81 184 LEU A C 1
ATOM 1426 O O . LEU A 1 184 ? 3.251 -1.401 17.824 1.00 96.81 184 LEU A O 1
ATOM 1430 N N . ALA A 1 185 ? 5.270 -1.747 18.749 1.00 95.94 185 ALA A N 1
ATOM 1431 C CA . ALA A 1 185 ? 4.735 -2.066 20.067 1.00 95.94 185 ALA A CA 1
ATOM 1432 C C . ALA A 1 185 ? 4.171 -0.807 20.735 1.00 95.94 185 ALA A C 1
ATOM 1434 O O . ALA A 1 185 ? 3.037 -0.834 21.213 1.00 95.94 185 ALA A O 1
ATOM 1435 N N . GLY A 1 186 ? 4.917 0.301 20.692 1.00 96.12 186 GLY A N 1
ATOM 1436 C CA . GLY A 1 186 ? 4.446 1.608 21.153 1.00 96.12 186 GLY A CA 1
ATOM 1437 C C . GLY A 1 186 ? 3.198 2.083 20.405 1.00 96.12 186 GLY A C 1
ATOM 1438 O O . GLY A 1 186 ? 2.233 2.515 21.029 1.00 96.12 186 GLY A O 1
ATOM 1439 N N . LEU A 1 187 ? 3.153 1.905 19.078 1.00 96.94 187 LEU A N 1
ATOM 1440 C CA . LEU A 1 187 ? 1.970 2.227 18.274 1.00 96.94 187 LEU A CA 1
ATOM 1441 C C . LEU A 1 187 ? 0.717 1.490 18.770 1.00 96.94 187 LEU A C 1
ATOM 1443 O O . LEU A 1 187 ? -0.329 2.111 18.922 1.00 96.94 187 LEU A O 1
ATOM 1447 N N . LEU A 1 188 ? 0.813 0.180 19.008 1.00 96.00 188 LEU A N 1
ATOM 1448 C CA . LEU A 1 188 ? -0.321 -0.637 19.459 1.00 96.00 188 LEU A CA 1
ATOM 1449 C C . LEU A 1 188 ? -0.699 -0.395 20.924 1.00 96.00 188 LEU A C 1
ATOM 1451 O O . LEU A 1 188 ? -1.830 -0.684 21.312 1.00 96.00 188 LEU A O 1
ATOM 1455 N N . ALA A 1 189 ? 0.236 0.099 21.736 1.00 95.94 189 ALA A N 1
ATOM 1456 C CA . ALA A 1 189 ? -0.029 0.485 23.115 1.00 95.94 189 ALA A CA 1
ATOM 1457 C C . ALA A 1 189 ? -0.817 1.803 23.190 1.00 95.94 189 ALA A C 1
ATOM 1459 O O . ALA A 1 189 ? -1.741 1.916 23.996 1.00 95.94 189 ALA A O 1
ATOM 1460 N N . ASP A 1 190 ? -0.481 2.765 22.327 1.00 95.12 190 ASP A N 1
ATOM 1461 C CA . ASP A 1 190 ? -1.021 4.127 22.388 1.00 95.12 190 ASP A CA 1
ATOM 1462 C C . ASP A 1 190 ? -2.202 4.371 21.437 1.00 95.12 190 ASP A C 1
ATOM 1464 O O . ASP A 1 190 ? -2.950 5.336 21.615 1.00 95.12 190 ASP A O 1
ATOM 1468 N N . TRP A 1 191 ? -2.395 3.524 20.422 1.00 95.12 191 TRP A N 1
ATOM 1469 C CA . TRP A 1 191 ? -3.439 3.705 19.417 1.00 95.12 191 TRP A CA 1
ATOM 1470 C C . TRP A 1 191 ? -4.203 2.421 19.097 1.00 95.12 191 TRP A C 1
ATOM 1472 O O . TRP A 1 191 ? -3.635 1.374 18.787 1.00 95.12 191 TRP A O 1
ATOM 1482 N N . THR A 1 192 ? -5.530 2.544 19.074 1.00 92.50 192 THR A N 1
ATOM 1483 C CA . THR A 1 192 ? -6.438 1.528 18.544 1.00 92.50 192 THR A CA 1
ATOM 1484 C C . THR A 1 192 ? -6.867 1.908 17.122 1.00 92.50 192 THR A C 1
ATOM 1486 O O . THR A 1 192 ? -7.455 2.976 16.925 1.00 92.50 192 THR A O 1
ATOM 1489 N N . PRO A 1 193 ? -6.602 1.058 16.112 1.00 94.25 193 PRO A N 1
ATOM 1490 C CA . PRO A 1 193 ? -6.948 1.365 14.726 1.00 94.25 193 PRO A CA 1
ATOM 1491 C C . PRO A 1 193 ? -8.440 1.577 14.480 1.00 94.25 193 PRO A C 1
ATOM 1493 O O . PRO A 1 193 ? -8.814 2.400 13.643 1.00 94.25 193 PRO A O 1
ATOM 1496 N N . SER A 1 194 ? -9.275 0.808 15.184 1.00 93.25 194 SER A N 1
ATOM 1497 C CA . SER A 1 194 ? -10.731 0.959 15.296 1.00 93.25 194 SER A CA 1
ATOM 1498 C C . SER A 1 194 ? -11.450 1.231 13.971 1.00 93.25 194 SER A C 1
ATOM 1500 O O . SER A 1 194 ? -12.438 1.953 13.921 1.00 93.25 194 SER A O 1
ATOM 1502 N N . GLY A 1 195 ? -10.991 0.608 12.886 1.00 95.06 195 GLY A N 1
ATOM 1503 C CA . GLY A 1 195 ? -11.618 0.687 11.571 1.00 95.06 195 GLY A CA 1
ATOM 1504 C C . GLY A 1 195 ? -11.074 1.761 10.632 1.00 95.06 195 GLY A C 1
ATOM 1505 O O . GLY A 1 195 ? -11.693 2.013 9.597 1.00 95.06 195 GLY A O 1
ATOM 1506 N N .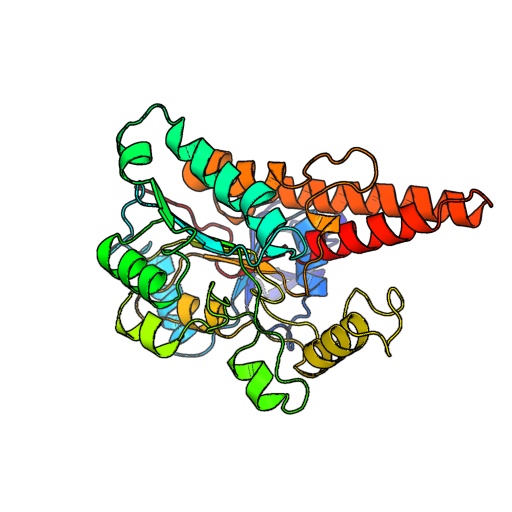 ALA A 1 196 ? -9.924 2.362 10.939 1.00 96.75 196 ALA A N 1
ATOM 1507 C CA . ALA A 1 196 ? -9.180 3.164 9.975 1.00 96.75 196 ALA A CA 1
ATOM 1508 C C . ALA A 1 196 ? -8.747 2.328 8.751 1.00 96.75 196 ALA A C 1
ATOM 1510 O O . ALA A 1 196 ? -8.693 1.091 8.785 1.00 96.75 196 ALA A O 1
ATOM 1511 N N . ILE A 1 197 ? -8.422 3.012 7.657 1.00 97.81 197 ILE A N 1
ATOM 1512 C CA . ILE A 1 197 ? -7.748 2.443 6.488 1.00 97.81 197 ILE A CA 1
ATOM 1513 C C . ILE A 1 197 ? -6.368 3.078 6.381 1.00 97.81 197 ILE A C 1
ATOM 1515 O O . ILE A 1 197 ? -6.236 4.299 6.451 1.00 97.81 197 ILE A O 1
ATOM 1519 N N . TRP A 1 198 ? -5.341 2.251 6.200 1.00 98.62 198 TRP A N 1
ATOM 1520 C CA . TRP A 1 198 ? -3.956 2.708 6.129 1.00 98.62 198 TRP A CA 1
ATOM 1521 C C . TRP A 1 198 ? -3.386 2.495 4.724 1.00 98.62 198 TRP A C 1
ATOM 1523 O O . TRP A 1 198 ? -3.406 1.383 4.204 1.00 98.62 198 TRP A O 1
ATOM 1533 N N . PHE A 1 199 ? -2.830 3.543 4.118 1.00 98.62 199 PHE A N 1
ATOM 1534 C CA . PHE A 1 199 ? -1.980 3.454 2.933 1.00 98.62 199 PHE A CA 1
ATOM 1535 C C . PHE A 1 199 ? -0.508 3.687 3.293 1.00 98.62 199 PHE A C 1
ATOM 1537 O O . PHE A 1 199 ? -0.097 4.796 3.636 1.00 98.62 199 PHE A O 1
ATOM 1544 N N . GLY A 1 200 ? 0.276 2.611 3.250 1.00 98.00 200 GLY A N 1
ATOM 1545 C CA . GLY A 1 200 ? 1.706 2.619 3.521 1.00 98.00 200 GLY A CA 1
ATOM 1546 C C . GLY A 1 200 ? 2.500 2.747 2.232 1.00 98.00 200 GLY A C 1
ATOM 1547 O O . GLY A 1 200 ? 2.854 1.736 1.626 1.00 98.00 200 GLY A O 1
ATOM 1548 N N . GLN A 1 201 ? 2.813 3.969 1.815 1.00 97.44 201 GLN A N 1
ATOM 1549 C CA . GLN A 1 201 ? 3.726 4.209 0.707 1.00 97.44 201 GLN A CA 1
ATOM 1550 C C . GLN A 1 201 ? 5.172 4.103 1.208 1.00 97.44 201 GLN A C 1
ATOM 1552 O O . GLN A 1 201 ? 5.778 5.081 1.641 1.00 97.44 201 GLN A O 1
ATOM 1557 N N . ALA A 1 202 ? 5.692 2.881 1.183 1.00 95.94 202 ALA A N 1
ATOM 1558 C CA . ALA A 1 202 ? 7.046 2.535 1.582 1.00 95.94 202 ALA A CA 1
ATOM 1559 C C . ALA A 1 202 ? 7.432 1.181 0.970 1.00 95.94 202 ALA A C 1
ATOM 1561 O O . ALA A 1 202 ? 6.566 0.336 0.721 1.00 95.94 202 ALA A O 1
ATOM 1562 N N . CYS A 1 203 ? 8.731 0.962 0.760 1.00 95.31 203 CYS A N 1
ATOM 1563 C CA . CYS A 1 203 ? 9.273 -0.321 0.315 1.00 95.31 203 CYS A CA 1
ATOM 1564 C C . CYS A 1 203 ? 8.793 -1.461 1.223 1.00 95.31 203 CYS A C 1
ATOM 1566 O O . CYS A 1 203 ? 8.951 -1.377 2.439 1.00 95.31 203 CYS A O 1
ATOM 1568 N N . CYS A 1 204 ? 8.271 -2.543 0.640 1.00 97.44 204 CYS A N 1
ATOM 1569 C CA . CYS A 1 204 ? 7.869 -3.751 1.378 1.00 97.44 204 CYS A CA 1
ATOM 1570 C C . CYS A 1 204 ? 6.817 -3.523 2.488 1.00 97.44 204 CYS A C 1
ATOM 1572 O O . CYS A 1 204 ? 6.667 -4.364 3.374 1.00 97.44 204 CYS A O 1
ATOM 1574 N N . SER A 1 205 ? 6.075 -2.410 2.469 1.00 98.19 205 SER A N 1
ATOM 1575 C CA . SER A 1 205 ? 5.102 -2.060 3.515 1.00 98.19 205 SER A CA 1
ATOM 1576 C C . SER A 1 205 ? 3.955 -3.067 3.669 1.00 98.19 205 SER A C 1
ATOM 1578 O O . SER A 1 205 ? 3.344 -3.143 4.733 1.00 98.19 205 SER A O 1
ATOM 1580 N N . ALA A 1 206 ? 3.655 -3.845 2.625 1.00 98.50 206 ALA A N 1
ATOM 1581 C CA . ALA A 1 206 ? 2.671 -4.924 2.656 1.00 98.50 206 ALA A CA 1
ATOM 1582 C C . ALA A 1 206 ? 3.294 -6.316 2.857 1.00 98.50 206 ALA A C 1
ATOM 1584 O O . ALA A 1 206 ? 2.601 -7.231 3.308 1.00 98.50 206 ALA A O 1
ATOM 1585 N N . GLY A 1 207 ? 4.578 -6.505 2.545 1.00 97.69 207 GLY A N 1
ATOM 1586 C CA . GLY A 1 207 ? 5.244 -7.800 2.670 1.00 97.69 207 GLY A CA 1
ATOM 1587 C C . GLY A 1 207 ? 6.486 -7.948 1.803 1.00 97.69 207 GLY A C 1
ATOM 1588 O O . GLY A 1 207 ? 7.043 -6.958 1.349 1.00 97.69 207 GLY A O 1
ATOM 1589 N N . SER A 1 208 ? 6.881 -9.200 1.574 1.00 97.31 208 SER A N 1
ATOM 1590 C CA . SER A 1 208 ? 7.930 -9.617 0.633 1.00 97.31 208 SER A CA 1
ATOM 1591 C C . SER A 1 208 ? 7.540 -10.896 -0.099 1.00 97.31 208 SER A C 1
ATOM 1593 O O . SER A 1 208 ? 6.704 -11.670 0.377 1.00 97.31 208 SER A O 1
ATOM 1595 N N . ALA A 1 209 ? 8.168 -11.140 -1.248 1.00 95.75 209 ALA A N 1
ATOM 1596 C CA . ALA A 1 209 ? 8.121 -12.407 -1.969 1.00 95.75 209 ALA A CA 1
ATOM 1597 C C . ALA A 1 209 ? 9.467 -13.142 -1.852 1.00 95.75 209 ALA A C 1
ATOM 1599 O O . ALA A 1 209 ? 10.519 -12.513 -1.861 1.00 95.75 209 ALA A O 1
ATOM 1600 N N . ALA A 1 210 ? 9.444 -14.479 -1.810 1.00 94.00 210 ALA A N 1
ATOM 1601 C CA . ALA A 1 210 ? 10.664 -15.301 -1.781 1.00 94.00 210 ALA A CA 1
ATOM 1602 C C . ALA A 1 210 ? 11.531 -15.183 -3.052 1.00 94.00 210 ALA A C 1
ATOM 1604 O O . ALA A 1 210 ? 12.688 -15.595 -3.064 1.00 94.00 210 ALA A O 1
ATOM 1605 N N . GLN A 1 211 ? 10.962 -14.648 -4.132 1.00 90.75 211 GLN A N 1
ATOM 1606 C CA . GLN A 1 211 ? 11.658 -14.287 -5.359 1.00 90.75 211 GLN A CA 1
ATOM 1607 C C . GLN A 1 211 ? 11.269 -12.855 -5.705 1.00 90.75 211 GLN A C 1
ATOM 1609 O O . GLN A 1 211 ? 10.081 -12.547 -5.766 1.00 90.75 211 GLN A O 1
ATOM 1614 N N . THR A 1 212 ? 12.264 -11.999 -5.928 1.00 87.94 212 THR A N 1
ATOM 1615 C CA . THR A 1 212 ? 12.026 -10.625 -6.377 1.00 87.94 212 THR A CA 1
ATOM 1616 C C . THR A 1 212 ? 11.499 -10.625 -7.809 1.00 87.94 212 THR A C 1
ATOM 1618 O O . THR A 1 212 ? 12.055 -11.294 -8.686 1.00 87.94 212 THR A O 1
ATOM 1621 N N . SER A 1 213 ? 10.450 -9.848 -8.075 1.00 85.88 213 SER A N 1
ATOM 1622 C CA . SER A 1 213 ? 9.962 -9.625 -9.434 1.00 85.88 213 SER A CA 1
ATOM 1623 C C . SER A 1 213 ? 11.020 -8.920 -10.278 1.00 85.88 213 SER A C 1
ATOM 1625 O O . SER A 1 213 ? 11.006 -9.067 -11.496 1.00 85.88 213 SER A O 1
ATOM 1627 N N . TYR A 1 214 ? 11.961 -8.202 -9.659 1.00 87.19 214 TYR A N 1
ATOM 1628 C CA . TYR A 1 214 ? 13.043 -7.480 -10.332 1.00 87.19 214 TYR A CA 1
ATOM 1629 C C . TYR A 1 214 ? 14.280 -8.338 -10.649 1.00 87.19 214 TYR A C 1
ATOM 1631 O O . TYR A 1 214 ? 15.314 -7.797 -11.044 1.00 87.19 214 TYR A O 1
ATOM 1639 N N . ALA A 1 215 ? 14.207 -9.663 -10.476 1.00 85.62 215 ALA A N 1
ATOM 1640 C CA . ALA A 1 215 ? 15.307 -10.563 -10.811 1.00 85.62 215 ALA A CA 1
ATOM 1641 C C . ALA A 1 215 ? 15.787 -10.337 -12.256 1.00 85.62 215 ALA A C 1
ATOM 1643 O O . ALA A 1 215 ? 14.982 -10.303 -13.186 1.00 85.62 215 ALA A O 1
ATOM 1644 N N . GLY A 1 216 ? 17.101 -10.171 -12.429 1.00 85.12 216 GLY A N 1
ATOM 1645 C CA . GLY A 1 216 ? 17.729 -9.932 -13.732 1.00 85.12 216 GLY A CA 1
ATOM 1646 C C . GLY A 1 216 ? 17.684 -8.485 -14.237 1.00 85.12 216 GLY A C 1
ATOM 1647 O O . GLY A 1 216 ? 18.346 -8.200 -15.227 1.00 85.12 216 GLY A O 1
ATOM 1648 N N . LEU A 1 217 ? 16.972 -7.567 -13.566 1.00 85.56 217 LEU A N 1
ATOM 1649 C CA . LEU A 1 217 ? 16.921 -6.154 -13.974 1.00 85.56 217 LEU A CA 1
ATOM 1650 C C . LEU A 1 217 ? 18.084 -5.322 -13.441 1.00 85.56 217 LEU A C 1
ATOM 1652 O O . LEU A 1 217 ? 18.482 -4.347 -14.069 1.00 85.56 217 LEU A O 1
ATOM 1656 N N . VAL A 1 218 ? 18.629 -5.689 -12.285 1.00 85.00 218 VAL A N 1
ATOM 1657 C CA . VAL A 1 218 ? 19.760 -4.989 -11.671 1.00 85.00 218 VAL A CA 1
ATOM 1658 C C . VAL A 1 218 ? 20.884 -5.971 -11.342 1.00 85.00 218 VAL A C 1
ATOM 1660 O O . VAL A 1 218 ? 20.592 -7.112 -10.968 1.00 85.00 218 VAL A O 1
ATOM 1663 N N . PRO A 1 219 ? 22.163 -5.558 -11.441 1.00 86.44 219 PRO A N 1
ATOM 1664 C CA . PRO A 1 219 ? 23.285 -6.391 -11.020 1.00 86.44 219 PRO A CA 1
ATOM 1665 C C . PRO A 1 219 ? 23.154 -6.788 -9.548 1.00 86.44 219 PRO A C 1
ATOM 1667 O O . PRO A 1 219 ? 22.864 -5.942 -8.695 1.00 86.44 219 PRO A O 1
ATOM 1670 N N . THR A 1 220 ? 23.376 -8.063 -9.239 1.00 85.44 220 THR A N 1
ATOM 1671 C CA . THR A 1 220 ? 23.222 -8.622 -7.883 1.00 85.44 220 THR A CA 1
ATOM 1672 C C . THR A 1 220 ? 24.225 -8.035 -6.887 1.00 85.44 220 THR A C 1
ATOM 1674 O O . THR A 1 220 ? 23.911 -7.833 -5.716 1.00 85.44 220 THR A O 1
ATOM 1677 N N . ASP A 1 221 ? 25.410 -7.660 -7.364 1.00 88.25 221 ASP A N 1
ATOM 1678 C CA . ASP A 1 221 ? 26.477 -7.013 -6.600 1.00 88.25 221 ASP A CA 1
ATOM 1679 C C . ASP A 1 221 ? 26.281 -5.497 -6.412 1.00 88.25 221 ASP A C 1
ATOM 1681 O O . ASP A 1 221 ? 27.032 -4.859 -5.668 1.00 88.25 221 ASP A O 1
ATOM 1685 N N . SER A 1 222 ? 25.256 -4.897 -7.023 1.00 91.69 222 SER A N 1
ATOM 1686 C CA . SER A 1 222 ? 24.893 -3.501 -6.770 1.00 91.69 222 SER A CA 1
ATOM 1687 C C . SER A 1 222 ? 24.277 -3.321 -5.374 1.00 91.69 222 SER A C 1
ATOM 1689 O O . SER A 1 222 ? 23.805 -4.268 -4.742 1.00 91.69 222 SER A O 1
ATOM 1691 N N . ALA A 1 223 ? 24.255 -2.085 -4.862 1.00 88.75 223 ALA A N 1
ATOM 1692 C CA . ALA A 1 223 ? 23.607 -1.791 -3.578 1.00 88.75 223 ALA A CA 1
ATOM 1693 C C . ALA A 1 223 ? 22.115 -2.172 -3.580 1.00 88.75 223 ALA A C 1
ATOM 1695 O O . ALA A 1 223 ? 21.635 -2.775 -2.622 1.00 88.75 223 ALA A O 1
ATOM 1696 N N . VAL A 1 224 ? 21.417 -1.884 -4.682 1.00 88.88 224 VAL A N 1
ATOM 1697 C CA . VAL A 1 224 ? 20.012 -2.260 -4.884 1.00 88.88 224 VAL A CA 1
ATOM 1698 C C . VAL A 1 224 ? 19.863 -3.778 -4.994 1.00 88.88 224 VAL A C 1
ATOM 1700 O O . VAL A 1 224 ? 18.996 -4.343 -4.334 1.00 88.88 224 VAL A O 1
ATOM 1703 N N . GLY A 1 225 ? 20.729 -4.447 -5.763 1.00 91.38 225 GLY A N 1
ATOM 1704 C CA . GLY A 1 225 ? 20.726 -5.905 -5.916 1.00 91.38 225 GLY A CA 1
ATOM 1705 C C . GLY A 1 225 ? 20.823 -6.630 -4.575 1.00 91.38 225 GLY A C 1
ATOM 1706 O O . GLY A 1 225 ? 19.977 -7.468 -4.266 1.00 91.38 225 GLY A O 1
ATOM 1707 N N . ARG A 1 226 ? 21.758 -6.213 -3.712 1.00 92.81 226 ARG A N 1
ATOM 1708 C CA . ARG A 1 226 ? 21.896 -6.766 -2.354 1.00 92.81 226 ARG A CA 1
ATOM 1709 C C . ARG A 1 226 ? 20.650 -6.574 -1.491 1.00 92.81 226 ARG A C 1
ATOM 1711 O O . ARG A 1 226 ? 20.307 -7.471 -0.724 1.00 92.81 226 ARG A O 1
ATOM 1718 N N . ILE A 1 227 ? 19.978 -5.424 -1.591 1.00 92.81 227 ILE A N 1
ATOM 1719 C CA . ILE A 1 227 ? 18.726 -5.170 -0.861 1.00 92.81 227 ILE A CA 1
ATOM 1720 C C . ILE A 1 227 ? 17.623 -6.102 -1.367 1.00 92.81 227 ILE A C 1
ATOM 1722 O O . ILE A 1 227 ? 16.958 -6.744 -0.557 1.00 92.81 227 ILE A O 1
ATOM 1726 N N . LEU A 1 228 ? 17.454 -6.221 -2.687 1.00 93.06 228 LEU A N 1
ATOM 1727 C CA . LEU A 1 228 ? 16.453 -7.101 -3.293 1.00 93.06 228 LEU A CA 1
ATOM 1728 C C . LEU A 1 228 ? 16.653 -8.566 -2.889 1.00 93.06 228 LEU A C 1
ATOM 1730 O O . LEU A 1 228 ? 15.689 -9.241 -2.531 1.00 93.06 228 LEU A O 1
ATOM 1734 N N . GLU A 1 229 ? 17.896 -9.047 -2.898 1.00 92.62 229 GLU A N 1
ATOM 1735 C CA . GLU A 1 229 ? 18.232 -10.399 -2.443 1.00 92.62 229 GLU A CA 1
ATOM 1736 C C . GLU A 1 229 ? 17.999 -10.579 -0.939 1.00 92.62 229 GLU A C 1
ATOM 1738 O O . GLU A 1 229 ? 17.454 -11.597 -0.513 1.00 92.62 229 GLU A O 1
ATOM 1743 N N . GLY A 1 230 ? 18.372 -9.590 -0.121 1.00 93.69 230 GLY A N 1
ATOM 1744 C CA . GLY A 1 230 ? 18.122 -9.604 1.321 1.00 93.69 230 GLY A CA 1
ATOM 1745 C C . GLY A 1 230 ? 16.634 -9.686 1.662 1.00 93.69 230 GLY A C 1
ATOM 1746 O O . GLY A 1 230 ? 16.229 -10.534 2.457 1.00 93.69 230 GLY A O 1
ATOM 1747 N N . VAL A 1 231 ? 15.809 -8.875 0.997 1.00 95.31 231 VAL A N 1
ATOM 1748 C CA . VAL A 1 231 ? 14.346 -8.921 1.125 1.00 95.31 231 VAL A CA 1
ATOM 1749 C C . VAL A 1 231 ? 13.806 -10.274 0.661 1.00 95.31 231 VAL A C 1
ATOM 1751 O O . VAL A 1 231 ? 13.009 -10.884 1.369 1.00 95.31 231 VAL A O 1
ATOM 1754 N N . ALA A 1 232 ? 14.274 -10.805 -0.473 1.00 95.00 232 ALA A N 1
ATOM 1755 C CA . ALA A 1 232 ? 13.833 -12.114 -0.960 1.00 95.00 232 ALA A CA 1
ATOM 1756 C C . ALA A 1 232 ? 14.151 -13.252 0.032 1.00 95.00 232 ALA A C 1
ATOM 1758 O O . ALA A 1 232 ? 13.347 -14.168 0.214 1.00 95.00 232 ALA A O 1
ATOM 1759 N N . ARG A 1 233 ? 15.280 -13.165 0.753 1.00 95.75 233 ARG A N 1
ATOM 1760 C CA . ARG A 1 233 ? 15.651 -14.116 1.818 1.00 95.75 233 ARG A CA 1
ATOM 1761 C C . ARG A 1 233 ? 14.713 -14.078 3.028 1.00 95.75 233 ARG A C 1
ATOM 1763 O O . ARG A 1 233 ? 14.635 -15.081 3.742 1.00 95.75 233 ARG A O 1
ATOM 1770 N N . CYS A 1 234 ? 13.956 -12.997 3.245 1.00 96.50 234 CYS A N 1
ATOM 1771 C CA . CYS A 1 234 ? 12.880 -12.988 4.244 1.00 96.50 234 CYS A CA 1
ATOM 1772 C C . CYS A 1 234 ? 11.780 -14.006 3.901 1.00 96.50 234 CYS A C 1
ATOM 1774 O O . CYS A 1 234 ? 11.135 -14.532 4.807 1.00 96.50 234 CYS A O 1
ATOM 1776 N N . GLY A 1 235 ? 11.645 -14.377 2.625 1.00 96.44 235 GLY A N 1
ATOM 1777 C CA . GLY A 1 235 ? 10.638 -15.304 2.129 1.00 96.44 235 GLY A CA 1
ATOM 1778 C C . GLY A 1 235 ? 9.336 -14.602 1.753 1.00 96.44 235 GLY A C 1
ATOM 1779 O O . GLY A 1 235 ? 9.227 -13.375 1.773 1.00 96.44 235 GLY A O 1
ATOM 1780 N N . SER A 1 236 ? 8.333 -15.397 1.383 1.00 97.69 236 SER A N 1
ATOM 1781 C CA . SER A 1 236 ? 6.995 -14.888 1.082 1.00 97.69 236 SER A CA 1
ATOM 1782 C C . SER A 1 236 ? 6.226 -14.653 2.381 1.00 97.69 236 SER A C 1
ATOM 1784 O O . SER A 1 236 ? 5.784 -15.616 3.007 1.00 97.69 236 SER A O 1
ATOM 1786 N N . MET A 1 237 ? 6.050 -13.392 2.776 1.00 97.81 237 MET A N 1
ATOM 1787 C CA . MET A 1 237 ? 5.369 -13.014 4.019 1.00 97.81 237 MET A CA 1
ATOM 1788 C C . MET A 1 237 ? 4.592 -11.706 3.879 1.00 97.81 237 MET A C 1
ATOM 1790 O O . MET A 1 237 ? 4.934 -10.863 3.051 1.00 97.81 237 MET A O 1
ATOM 1794 N N . THR A 1 238 ? 3.557 -11.534 4.700 1.00 98.56 238 THR A N 1
ATOM 1795 C CA . THR A 1 238 ? 2.938 -10.228 4.956 1.00 98.56 238 THR A CA 1
ATOM 1796 C C . THR A 1 238 ? 3.770 -9.463 5.987 1.00 98.56 238 THR A C 1
ATOM 1798 O O . THR A 1 238 ? 4.278 -10.059 6.937 1.00 98.56 238 THR A O 1
ATOM 1801 N N . ALA A 1 239 ? 3.935 -8.152 5.793 1.00 98.50 239 ALA A N 1
ATOM 1802 C CA . ALA A 1 239 ? 4.772 -7.324 6.658 1.00 98.50 239 ALA A CA 1
ATOM 1803 C C . ALA A 1 239 ? 4.222 -7.243 8.103 1.00 98.50 239 ALA A C 1
ATOM 1805 O O . ALA A 1 239 ? 3.005 -7.346 8.306 1.00 98.50 239 ALA A O 1
ATOM 1806 N N . PRO A 1 240 ? 5.082 -7.020 9.118 1.00 98.44 240 PRO A N 1
ATOM 1807 C CA . PRO A 1 240 ? 4.677 -6.991 10.525 1.00 98.44 240 PRO A CA 1
ATOM 1808 C C . PRO A 1 240 ? 3.598 -5.950 10.842 1.00 98.44 240 PRO A C 1
ATOM 1810 O O . PRO A 1 240 ? 2.620 -6.276 11.514 1.00 98.44 240 PRO A O 1
ATOM 1813 N N . LEU A 1 241 ? 3.729 -4.724 10.321 1.00 98.69 241 LEU A N 1
ATOM 1814 C CA . LEU A 1 241 ? 2.778 -3.636 10.579 1.00 98.69 241 LEU A CA 1
ATOM 1815 C C . LEU A 1 241 ? 1.344 -3.971 10.136 1.00 98.69 241 LEU A C 1
ATOM 1817 O O . LEU A 1 241 ? 0.458 -3.965 10.992 1.00 98.69 241 LEU A O 1
ATOM 1821 N N . PRO A 1 242 ? 1.062 -4.288 8.854 1.00 98.69 242 PRO A N 1
ATOM 1822 C CA . PRO A 1 242 ? -0.300 -4.620 8.451 1.00 98.69 242 PRO A CA 1
ATOM 1823 C C . PRO A 1 242 ? -0.842 -5.850 9.175 1.00 98.69 242 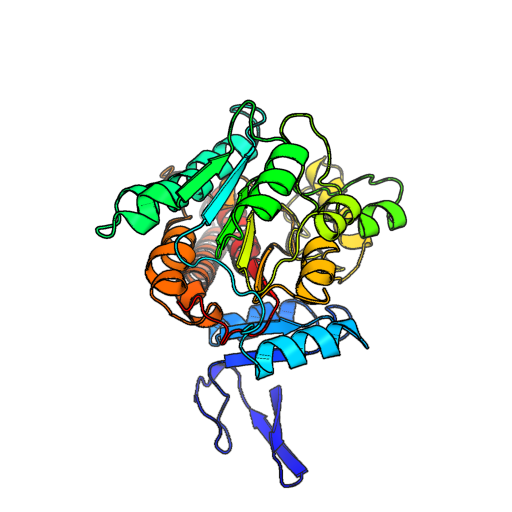PRO A C 1
ATOM 1825 O O . PRO A 1 242 ? -2.012 -5.845 9.548 1.00 98.69 242 PRO A O 1
ATOM 1828 N N . ARG A 1 243 ? -0.017 -6.881 9.419 1.00 98.31 243 ARG A N 1
ATOM 1829 C CA . ARG A 1 243 ? -0.460 -8.079 10.148 1.00 98.31 243 ARG A CA 1
ATOM 1830 C C . ARG A 1 243 ? -0.918 -7.726 11.564 1.00 98.31 243 ARG A C 1
ATOM 1832 O O . ARG A 1 243 ? -1.985 -8.162 11.985 1.00 98.31 243 ARG A O 1
ATOM 1839 N N . ALA A 1 244 ? -0.146 -6.910 12.278 1.00 98.38 244 ALA A N 1
ATOM 1840 C CA . ALA A 1 244 ? -0.470 -6.532 13.645 1.00 98.38 244 ALA A CA 1
ATOM 1841 C C . ALA A 1 244 ? -1.693 -5.602 13.721 1.00 98.38 244 ALA A C 1
ATOM 1843 O O . ALA A 1 244 ? -2.564 -5.804 14.561 1.00 98.38 244 ALA A O 1
ATOM 1844 N N . LEU A 1 245 ? -1.809 -4.631 12.810 1.00 98.50 245 LEU A N 1
ATOM 1845 C CA . LEU A 1 245 ? -2.929 -3.687 12.805 1.00 98.50 245 LEU A CA 1
ATOM 1846 C C . LEU A 1 245 ? -4.248 -4.309 12.321 1.00 98.50 245 LEU A C 1
ATOM 1848 O O . LEU A 1 245 ? -5.311 -3.957 12.829 1.00 98.50 245 LEU A O 1
ATOM 1852 N N . LEU A 1 246 ? -4.207 -5.234 11.356 1.00 98.50 246 LEU A N 1
ATOM 1853 C CA . LEU A 1 246 ? -5.390 -5.992 10.926 1.00 98.50 246 LEU A CA 1
ATOM 1854 C C . LEU A 1 246 ? -5.791 -7.057 11.960 1.00 98.50 246 LEU A C 1
ATOM 1856 O O . LEU A 1 246 ? -6.959 -7.411 12.035 1.00 98.50 246 LEU A O 1
ATOM 1860 N N . GLY A 1 247 ? -4.845 -7.562 12.754 1.00 97.75 247 GLY A N 1
ATOM 1861 C CA . GLY A 1 247 ? -5.097 -8.551 13.805 1.00 97.75 247 GLY A CA 1
ATOM 1862 C C . GLY A 1 247 ? -5.425 -7.978 15.187 1.00 97.75 247 GLY A C 1
ATOM 1863 O O . GLY A 1 247 ? -5.724 -8.743 16.107 1.00 97.75 247 GLY A O 1
ATOM 1864 N N . ALA A 1 248 ? -5.337 -6.657 15.362 1.00 97.00 248 ALA A N 1
ATOM 1865 C CA . ALA A 1 248 ? -5.557 -6.001 16.647 1.00 97.00 248 ALA A CA 1
ATOM 1866 C C . ALA A 1 248 ? -6.988 -6.216 17.166 1.00 97.00 248 ALA A C 1
ATOM 1868 O O . ALA A 1 248 ? -7.917 -6.445 16.395 1.00 97.00 248 ALA A O 1
ATOM 1869 N N . LYS A 1 249 ? -7.178 -6.079 18.484 1.00 95.06 249 LYS A N 1
ATOM 1870 C CA . LYS A 1 249 ? -8.491 -6.218 19.138 1.00 95.06 249 LYS A CA 1
ATOM 1871 C C . LYS A 1 249 ? -9.557 -5.296 18.535 1.00 95.06 249 LYS A C 1
ATOM 1873 O O . LYS A 1 249 ? -10.706 -5.693 18.375 1.00 95.06 249 LYS A O 1
ATOM 1878 N N . GLU A 1 250 ? -9.158 -4.076 18.188 1.00 94.69 250 GLU A N 1
ATOM 1879 C CA . GLU A 1 250 ? -9.949 -3.139 17.390 1.00 94.69 250 GLU A CA 1
ATOM 1880 C C . GLU A 1 250 ? -9.202 -2.860 16.077 1.00 94.69 250 GLU A C 1
ATOM 1882 O O . GLU A 1 250 ? -8.399 -1.928 16.009 1.00 94.69 250 GLU A O 1
ATOM 1887 N N . PRO A 1 251 ? -9.397 -3.699 15.048 1.00 96.94 251 PRO A N 1
ATOM 1888 C CA . PRO A 1 251 ? -8.477 -3.783 13.920 1.00 96.94 251 PRO A CA 1
ATOM 1889 C C . PRO A 1 251 ? -8.662 -2.655 12.906 1.00 96.94 251 PRO A C 1
ATOM 1891 O O . PRO A 1 251 ? -9.683 -1.965 12.886 1.00 96.94 251 PRO A O 1
ATOM 1894 N N . LEU A 1 252 ? -7.692 -2.497 12.003 1.00 97.31 252 LEU A N 1
ATOM 1895 C CA . LEU A 1 252 ? -7.893 -1.751 10.757 1.00 97.31 252 LEU A CA 1
ATOM 1896 C C . LEU A 1 252 ? -8.993 -2.398 9.910 1.00 97.31 252 LEU A C 1
ATOM 1898 O O . LEU A 1 252 ? -9.170 -3.613 9.927 1.00 97.31 252 LEU A O 1
ATOM 1902 N N . ARG A 1 253 ? -9.657 -1.597 9.071 1.00 97.25 253 ARG A N 1
ATOM 1903 C CA . ARG A 1 253 ? -10.492 -2.119 7.977 1.00 97.25 253 ARG A CA 1
ATOM 1904 C C . ARG A 1 253 ? -9.644 -2.703 6.862 1.00 97.25 253 ARG A C 1
ATOM 1906 O O . ARG A 1 253 ? -9.966 -3.764 6.335 1.00 97.25 253 ARG A O 1
ATOM 1913 N N . ALA A 1 254 ? -8.594 -1.991 6.476 1.00 98.38 254 ALA A N 1
ATOM 1914 C CA . ALA A 1 254 ? -7.742 -2.369 5.363 1.00 98.38 254 ALA A CA 1
ATOM 1915 C C . ALA A 1 254 ? -6.371 -1.702 5.456 1.00 98.38 254 ALA A C 1
ATOM 1917 O O . ALA A 1 254 ? -6.229 -0.606 6.001 1.00 98.38 254 ALA A O 1
ATOM 1918 N N . PHE A 1 255 ? -5.386 -2.352 4.847 1.00 98.88 255 PHE A N 1
ATOM 1919 C CA . PHE A 1 255 ? -4.060 -1.810 4.609 1.00 98.88 255 PHE A CA 1
ATOM 1920 C C . PHE A 1 255 ? -3.715 -1.929 3.123 1.00 98.88 255 PHE A C 1
ATOM 1922 O O . PHE A 1 255 ? -3.887 -2.987 2.520 1.00 98.88 255 PHE A O 1
ATOM 1929 N N . VAL A 1 256 ? -3.213 -0.855 2.525 1.00 98.81 256 VAL A N 1
ATOM 1930 C CA . VAL A 1 256 ? -2.726 -0.822 1.143 1.00 98.81 256 VAL A CA 1
ATOM 1931 C C . VAL A 1 256 ? -1.230 -0.536 1.168 1.00 98.81 256 VAL A C 1
ATOM 1933 O O . VAL A 1 256 ? -0.794 0.378 1.863 1.00 98.81 256 VAL A O 1
ATOM 1936 N N . GLY A 1 257 ? -0.438 -1.292 0.412 1.00 98.06 257 GLY A N 1
ATOM 1937 C CA . GLY A 1 257 ? 1.015 -1.124 0.395 1.00 98.06 257 GLY A CA 1
ATOM 1938 C C . GLY A 1 257 ? 1.707 -1.969 -0.665 1.00 98.06 257 GLY A C 1
ATOM 1939 O O . GLY A 1 257 ? 1.046 -2.671 -1.432 1.00 98.06 257 GLY A O 1
ATOM 1940 N N . HIS A 1 258 ? 3.035 -1.899 -0.702 1.00 96.88 258 HIS A N 1
ATOM 1941 C CA . HIS A 1 258 ? 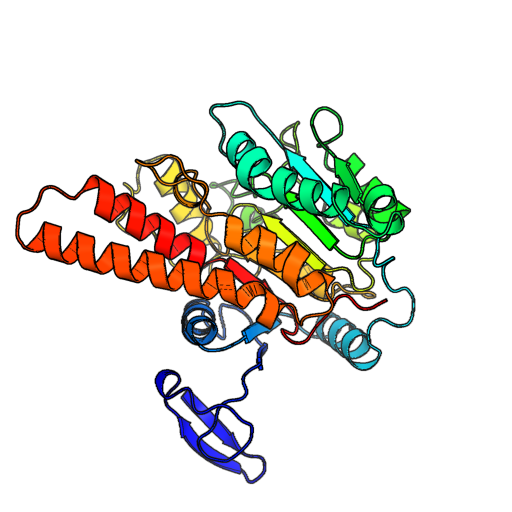3.860 -2.595 -1.690 1.00 96.88 258 HIS A CA 1
ATOM 1942 C C . HIS A 1 258 ? 4.479 -3.862 -1.101 1.00 96.88 258 HIS A C 1
ATOM 1944 O O . HIS A 1 258 ? 4.911 -3.882 0.051 1.00 96.88 258 HIS A O 1
ATOM 1950 N N . VAL A 1 259 ? 4.522 -4.930 -1.895 1.00 96.56 259 VAL A N 1
ATOM 1951 C CA . VAL A 1 259 ? 5.176 -6.201 -1.527 1.00 96.56 259 VAL A CA 1
ATOM 1952 C C . VAL A 1 259 ? 6.665 -6.204 -1.881 1.00 96.56 259 VAL A C 1
ATOM 1954 O O . VAL A 1 259 ? 7.424 -7.021 -1.379 1.00 96.56 259 VAL A O 1
ATOM 1957 N N . GLU A 1 260 ? 7.119 -5.320 -2.760 1.00 85.88 260 GLU A N 1
ATOM 1958 C CA . GLU A 1 260 ? 8.533 -5.239 -3.130 1.00 85.88 260 GLU A CA 1
ATOM 1959 C C . GLU A 1 260 ? 9.073 -3.822 -2.893 1.00 85.88 260 GLU A C 1
ATOM 1961 O O . GLU A 1 260 ? 8.298 -2.907 -2.583 1.00 85.88 260 GLU A O 1
ATOM 1966 N N . PRO A 1 261 ? 10.399 -3.610 -2.966 1.00 84.88 261 PRO A N 1
ATOM 1967 C CA . PRO A 1 261 ? 10.954 -2.264 -2.939 1.00 84.88 261 PRO A CA 1
ATOM 1968 C C . PRO A 1 261 ? 10.411 -1.389 -4.075 1.00 84.88 261 PRO A C 1
ATOM 1970 O O . PRO A 1 261 ? 10.236 -1.851 -5.205 1.00 84.88 261 PRO A O 1
ATOM 1973 N N . THR A 1 262 ? 10.155 -0.125 -3.745 1.00 81.25 262 THR A N 1
ATOM 1974 C CA . THR A 1 262 ? 9.669 0.922 -4.654 1.00 81.25 262 THR A CA 1
ATOM 1975 C C . THR A 1 262 ? 10.839 1.784 -5.131 1.00 81.25 262 THR A C 1
ATOM 1977 O O . THR A 1 262 ? 11.776 2.009 -4.365 1.00 81.25 262 THR A O 1
ATOM 1980 N N . PHE A 1 263 ? 10.778 2.320 -6.352 1.00 76.94 263 PHE A N 1
ATOM 1981 C CA . PHE A 1 263 ? 11.854 3.125 -6.952 1.00 76.94 263 PHE A CA 1
ATOM 1982 C C . PHE A 1 263 ? 11.329 4.452 -7.513 1.00 76.94 263 PHE A C 1
ATOM 1984 O O . PHE A 1 263 ? 10.172 4.538 -7.908 1.00 76.94 263 PHE A O 1
ATOM 1991 N N . ASP A 1 264 ? 12.182 5.472 -7.641 1.00 72.31 264 ASP A N 1
ATOM 1992 C CA . ASP A 1 264 ? 11.800 6.812 -8.122 1.00 72.31 264 ASP A CA 1
ATOM 1993 C C . ASP A 1 264 ? 11.022 6.790 -9.446 1.00 72.31 264 ASP A C 1
ATOM 1995 O O . ASP A 1 264 ? 10.059 7.540 -9.639 1.00 72.31 264 ASP A O 1
ATOM 1999 N N . TRP A 1 265 ? 11.435 5.915 -10.366 1.00 61.56 265 TRP A N 1
ATOM 2000 C CA . TRP A 1 265 ? 10.851 5.799 -11.703 1.00 61.56 265 TRP A CA 1
ATOM 2001 C C . TRP A 1 265 ? 9.396 5.330 -11.691 1.00 61.56 265 TRP A C 1
ATOM 2003 O O . TRP A 1 265 ? 8.682 5.555 -12.660 1.00 61.56 265 TRP A O 1
ATOM 2013 N N . THR A 1 266 ? 8.914 4.750 -10.591 1.00 74.62 266 THR A N 1
ATOM 2014 C CA . THR A 1 266 ? 7.533 4.262 -10.473 1.00 74.62 266 THR A CA 1
ATOM 2015 C C . THR A 1 266 ? 6.538 5.373 -10.143 1.00 74.62 266 THR A C 1
ATOM 2017 O O . THR A 1 266 ? 5.332 5.225 -10.363 1.00 74.62 266 THR A O 1
ATOM 2020 N N . LEU A 1 267 ? 7.047 6.526 -9.696 1.00 84.25 267 LEU A N 1
ATOM 2021 C CA . LEU A 1 267 ? 6.258 7.696 -9.317 1.00 84.25 267 LEU A CA 1
ATOM 2022 C C . LEU A 1 267 ? 6.257 8.782 -10.393 1.00 84.25 267 LEU A C 1
ATOM 2024 O O . LEU A 1 267 ? 5.322 9.585 -10.454 1.00 84.25 267 LEU A O 1
ATOM 2028 N N . ARG A 1 268 ? 7.290 8.823 -11.242 1.00 88.50 268 ARG A N 1
ATOM 2029 C CA . ARG A 1 268 ? 7.469 9.859 -12.260 1.00 88.50 268 ARG A CA 1
ATOM 2030 C C . ARG A 1 268 ? 8.066 9.285 -13.539 1.00 88.50 268 ARG A C 1
ATOM 2032 O O . ARG A 1 268 ? 9.159 8.727 -13.511 1.00 88.50 268 ARG A O 1
ATOM 2039 N N . HIS A 1 269 ? 7.394 9.526 -14.662 1.00 87.12 269 HIS A N 1
ATOM 2040 C CA . HIS A 1 269 ? 7.859 9.094 -15.976 1.00 87.12 269 HIS A CA 1
ATOM 2041 C C . HIS A 1 269 ? 9.257 9.671 -16.280 1.00 87.12 269 HIS A C 1
ATOM 2043 O O . HIS A 1 269 ? 9.455 10.884 -16.118 1.00 87.12 269 HIS A O 1
ATOM 2049 N N . PRO A 1 270 ? 10.223 8.853 -16.739 1.00 83.44 270 PRO A N 1
ATOM 2050 C CA . PRO A 1 270 ? 11.604 9.289 -16.939 1.00 83.44 270 PRO A CA 1
ATOM 2051 C C . PRO A 1 270 ? 11.729 10.419 -17.965 1.00 83.44 270 PRO A C 1
ATOM 2053 O O . PRO A 1 270 ? 12.428 11.389 -17.682 1.00 83.44 270 PRO A O 1
ATOM 2056 N N . ASP A 1 271 ? 11.001 10.366 -19.082 1.00 84.12 271 ASP A N 1
ATOM 2057 C CA . ASP A 1 271 ? 11.130 11.384 -20.140 1.00 84.12 271 ASP A CA 1
ATOM 2058 C C . ASP A 1 271 ? 10.233 12.604 -19.924 1.00 84.12 271 ASP A C 1
ATOM 2060 O O . ASP A 1 271 ? 10.716 13.730 -19.815 1.00 84.12 271 ASP A O 1
ATOM 2064 N N . THR A 1 272 ? 8.918 12.395 -19.798 1.00 88.19 272 THR A N 1
ATOM 2065 C CA . THR A 1 272 ? 7.940 13.492 -19.691 1.00 88.19 272 THR A CA 1
ATOM 2066 C C . THR A 1 272 ? 7.922 14.168 -18.323 1.00 88.19 272 THR A C 1
ATOM 2068 O O . THR A 1 272 ? 7.308 15.222 -18.167 1.00 88.19 272 THR A O 1
ATOM 2071 N N . LYS A 1 273 ? 8.554 13.554 -17.312 1.00 88.69 273 LYS A N 1
ATOM 2072 C CA . LYS A 1 273 ? 8.535 13.983 -15.905 1.00 88.69 273 LYS A CA 1
ATOM 2073 C C . LYS A 1 273 ? 7.131 14.062 -15.291 1.00 88.69 273 LYS A C 1
ATOM 2075 O O . LYS A 1 273 ? 6.980 14.602 -14.195 1.00 88.69 273 LYS A O 1
ATOM 2080 N N . GLN A 1 274 ? 6.116 13.506 -15.952 1.00 90.12 274 GLN A N 1
ATOM 2081 C CA . GLN A 1 274 ? 4.755 13.448 -15.430 1.00 90.12 274 GLN A CA 1
ATOM 2082 C C . GLN A 1 274 ? 4.678 12.490 -14.242 1.00 90.12 274 GLN A C 1
ATOM 2084 O O . GLN A 1 274 ? 5.265 11.407 -14.270 1.00 90.12 274 GLN A O 1
ATOM 2089 N N . PHE A 1 275 ? 3.935 12.875 -13.204 1.00 92.94 275 PHE A N 1
ATOM 2090 C CA . PHE A 1 275 ? 3.638 11.966 -12.104 1.00 92.94 275 PHE A CA 1
ATOM 2091 C C . PHE A 1 275 ? 2.671 10.873 -12.549 1.00 92.94 275 PHE A C 1
ATOM 2093 O O . PHE A 1 275 ? 1.648 11.142 -13.178 1.00 92.94 275 PHE A O 1
ATOM 2100 N N . LEU A 1 276 ? 2.976 9.640 -12.155 1.00 91.94 276 LEU A N 1
ATOM 2101 C CA . LEU A 1 276 ? 2.166 8.455 -12.444 1.00 91.94 276 LEU A CA 1
ATOM 2102 C C . LEU A 1 276 ? 1.141 8.169 -11.337 1.00 91.94 276 LEU A C 1
ATOM 2104 O O . LEU A 1 276 ? 0.379 7.216 -11.410 1.00 91.94 276 LEU A O 1
ATOM 2108 N N . THR A 1 277 ? 1.092 9.012 -10.309 1.00 94.31 277 THR A N 1
ATOM 2109 C CA . THR A 1 277 ? 0.425 8.771 -9.023 1.00 94.31 277 THR A CA 1
ATOM 2110 C C . THR A 1 277 ? -1.030 9.237 -8.971 1.00 94.31 277 THR A C 1
ATOM 2112 O O . THR A 1 277 ? -1.715 9.016 -7.971 1.00 94.31 277 THR A O 1
ATOM 2115 N N . ARG A 1 278 ? -1.556 9.838 -10.048 1.00 95.50 278 ARG A N 1
ATOM 2116 C CA . ARG A 1 278 ? -2.968 10.259 -10.131 1.00 95.50 278 ARG A CA 1
ATOM 2117 C C . ARG A 1 278 ? -3.972 9.147 -9.778 1.00 95.50 278 ARG A C 1
ATOM 2119 O O . ARG A 1 278 ? -4.937 9.465 -9.081 1.00 95.50 278 ARG A O 1
ATOM 2126 N N . PRO A 1 279 ? -3.767 7.871 -10.163 1.00 96.50 279 PRO A N 1
ATOM 2127 C CA . PRO A 1 279 ? -4.629 6.773 -9.733 1.00 96.50 279 PRO A CA 1
ATOM 2128 C C . PRO A 1 279 ? -4.689 6.584 -8.210 1.00 96.50 279 PRO A C 1
ATOM 2130 O O . PRO A 1 279 ? -5.761 6.277 -7.699 1.00 96.50 279 PRO A O 1
ATOM 2133 N N . LEU A 1 280 ? -3.586 6.810 -7.481 1.00 96.06 280 LEU A N 1
ATOM 2134 C CA . LEU A 1 280 ? -3.560 6.736 -6.011 1.00 96.06 280 LEU A CA 1
ATOM 2135 C C . LEU A 1 280 ? -4.378 7.875 -5.397 1.00 96.06 280 LEU A C 1
ATOM 2137 O O . LEU A 1 280 ? -5.206 7.640 -4.521 1.00 96.06 280 LEU A O 1
ATOM 2141 N N . ILE A 1 281 ? -4.195 9.098 -5.903 1.00 95.69 281 ILE A N 1
ATOM 2142 C CA . ILE A 1 281 ? -4.955 10.276 -5.455 1.00 95.69 281 ILE A CA 1
ATOM 2143 C C . ILE A 1 281 ? -6.457 10.035 -5.653 1.00 95.69 281 ILE A C 1
ATOM 2145 O O . ILE A 1 281 ? -7.255 10.233 -4.738 1.00 95.69 281 ILE A O 1
ATOM 2149 N N . ASN A 1 282 ? -6.842 9.540 -6.833 1.00 96.12 282 ASN A N 1
ATOM 2150 C CA . ASN A 1 282 ? -8.231 9.204 -7.125 1.00 96.12 282 ASN A CA 1
ATOM 2151 C C . ASN A 1 282 ? -8.757 8.082 -6.220 1.00 96.12 282 ASN A C 1
ATOM 2153 O O . ASN A 1 282 ? -9.880 8.188 -5.736 1.00 96.12 282 ASN A O 1
ATOM 2157 N N . ALA A 1 283 ? -7.959 7.046 -5.955 1.00 96.44 283 ALA A N 1
ATOM 2158 C CA . ALA A 1 283 ? -8.369 5.944 -5.094 1.00 96.44 283 ALA A CA 1
ATOM 2159 C C . ALA A 1 283 ? -8.698 6.421 -3.673 1.00 96.44 283 ALA A C 1
ATOM 2161 O O . ALA A 1 283 ? -9.777 6.125 -3.166 1.00 96.44 283 ALA A O 1
ATOM 2162 N N . PHE A 1 284 ? -7.801 7.176 -3.035 1.00 94.69 284 PHE A N 1
ATOM 2163 C CA . PHE A 1 284 ? -7.963 7.527 -1.622 1.00 94.69 284 PHE A CA 1
ATOM 2164 C C . PHE A 1 284 ? -8.920 8.695 -1.377 1.00 94.69 284 PHE A C 1
ATOM 2166 O O . PHE A 1 284 ? -9.625 8.675 -0.372 1.00 94.69 284 PHE A O 1
ATOM 2173 N N . TYR A 1 285 ? -9.002 9.661 -2.295 1.00 93.06 285 TYR A N 1
ATOM 2174 C CA . TYR A 1 285 ? -9.904 10.806 -2.151 1.00 93.06 285 TYR A CA 1
ATOM 2175 C C . TYR A 1 285 ? -11.199 10.663 -2.971 1.00 93.06 285 TYR A C 1
ATOM 2177 O O . TYR A 1 285 ? -12.297 10.673 -2.423 1.00 93.06 285 TYR A O 1
ATOM 2185 N N . ASN A 1 286 ? -11.109 10.482 -4.292 1.00 90.81 286 ASN A N 1
ATOM 2186 C CA . ASN A 1 286 ? -12.298 10.521 -5.158 1.00 90.81 286 ASN A CA 1
ATOM 2187 C C . ASN A 1 286 ? -13.193 9.276 -5.049 1.00 90.81 286 ASN A C 1
ATOM 2189 O O . ASN A 1 286 ? -14.389 9.366 -5.322 1.00 90.81 286 ASN A O 1
ATOM 2193 N N . GLU A 1 287 ? -12.638 8.129 -4.659 1.00 93.25 287 GLU A N 1
ATOM 2194 C CA . GLU A 1 287 ? -13.382 6.872 -4.566 1.00 93.25 287 GLU A CA 1
ATOM 2195 C C . GLU A 1 287 ? -13.617 6.455 -3.111 1.00 93.25 287 GLU A C 1
ATOM 2197 O O . GLU A 1 287 ? -14.755 6.486 -2.638 1.00 93.25 287 GLU A O 1
ATOM 2202 N N . LEU A 1 288 ? -12.558 6.064 -2.390 1.00 90.06 288 LEU A N 1
ATOM 2203 C CA . LEU A 1 288 ? -12.659 5.461 -1.057 1.00 90.06 288 LEU A CA 1
ATOM 2204 C C . LEU A 1 288 ? -13.439 6.349 -0.088 1.00 90.06 288 LEU A C 1
ATOM 2206 O O . LEU A 1 288 ? -14.370 5.900 0.581 1.00 90.06 288 LEU A O 1
ATOM 2210 N N . PHE A 1 289 ? -13.055 7.616 -0.040 1.00 84.81 289 PHE A N 1
ATOM 2211 C CA . PHE A 1 289 ? -13.633 8.592 0.861 1.00 84.81 289 PHE A CA 1
ATOM 2212 C C . PHE A 1 289 ? -15.060 9.002 0.475 1.00 84.81 289 PHE A C 1
ATOM 2214 O O . PHE A 1 289 ? -15.884 9.265 1.344 1.00 84.81 289 PHE A O 1
ATOM 2221 N N . ARG A 1 290 ? -15.430 8.896 -0.807 1.00 82.00 290 ARG A N 1
ATOM 2222 C CA . ARG A 1 290 ? -16.829 9.017 -1.262 1.00 82.00 290 ARG A CA 1
ATOM 2223 C C . ARG A 1 290 ? -17.658 7.746 -1.010 1.00 82.00 290 ARG A C 1
ATOM 2225 O O . ARG A 1 290 ? -18.665 7.504 -1.680 1.00 82.00 290 ARG A O 1
ATOM 2232 N N . GLY A 1 291 ? -17.226 6.906 -0.069 1.00 89.50 291 GLY A N 1
ATOM 2233 C CA . GLY A 1 291 ? -17.936 5.716 0.394 1.00 89.50 291 GLY A CA 1
ATOM 2234 C C . GLY A 1 291 ? -17.832 4.503 -0.531 1.00 89.50 291 GLY A C 1
ATOM 2235 O O . GLY A 1 291 ? -18.608 3.550 -0.390 1.00 89.50 291 GLY A O 1
ATOM 2236 N N . LYS A 1 292 ? -16.911 4.502 -1.504 1.00 95.38 292 LYS A N 1
ATOM 2237 C CA . LYS A 1 292 ? -16.682 3.321 -2.347 1.00 95.38 292 LYS A CA 1
ATOM 2238 C C . LYS A 1 292 ? -15.877 2.268 -1.581 1.00 95.38 292 LYS A C 1
ATOM 2240 O O . LYS A 1 292 ? -14.993 2.618 -0.804 1.00 95.38 292 LYS A O 1
ATOM 2245 N N . PRO A 1 293 ? -16.139 0.968 -1.812 1.00 96.75 293 PRO A N 1
ATOM 2246 C CA . PRO A 1 293 ? -15.285 -0.090 -1.291 1.00 96.75 293 PRO A CA 1
ATOM 2247 C C . PRO A 1 293 ? -13.821 0.100 -1.679 1.00 96.75 293 PRO A C 1
ATOM 2249 O O . PRO A 1 293 ? -13.535 0.401 -2.839 1.00 96.75 293 PRO A O 1
ATOM 2252 N N . VAL A 1 294 ? -12.898 -0.159 -0.757 1.00 97.25 294 VAL A N 1
ATOM 2253 C CA . VAL A 1 294 ? -11.455 0.013 -0.974 1.00 97.25 294 VAL A CA 1
ATOM 2254 C C . VAL A 1 294 ? -10.938 -0.795 -2.166 1.00 97.25 294 VAL A C 1
ATOM 2256 O O . VAL A 1 294 ? -10.154 -0.287 -2.966 1.00 97.25 294 VAL A O 1
ATOM 2259 N N . GLY A 1 295 ? -11.443 -2.014 -2.374 1.00 97.69 295 GLY A N 1
ATOM 2260 C CA . GLY A 1 295 ? -11.066 -2.820 -3.532 1.00 97.69 295 GLY A CA 1
ATOM 2261 C C . GLY A 1 295 ? -11.496 -2.192 -4.862 1.00 97.69 295 GLY A C 1
ATOM 2262 O O . GLY A 1 295 ? -10.752 -2.263 -5.837 1.00 97.69 295 GLY A O 1
ATOM 2263 N N . LEU A 1 296 ? -12.666 -1.540 -4.895 1.00 97.56 296 LEU A N 1
ATOM 2264 C CA . LEU A 1 296 ? -13.151 -0.800 -6.067 1.00 97.56 296 LEU A CA 1
ATOM 2265 C C . LEU A 1 296 ? -12.362 0.498 -6.268 1.00 97.56 296 LEU A C 1
ATOM 2267 O O . LEU A 1 296 ? -11.998 0.812 -7.399 1.00 97.56 296 LEU A O 1
ATOM 2271 N N . ALA A 1 297 ? -12.071 1.217 -5.184 1.00 97.44 297 ALA A N 1
ATOM 2272 C CA . ALA A 1 297 ? -11.321 2.468 -5.210 1.00 97.44 297 ALA A CA 1
ATOM 2273 C C . ALA A 1 297 ? -9.935 2.307 -5.857 1.00 97.44 297 ALA A C 1
ATOM 2275 O O . ALA A 1 297 ? -9.488 3.164 -6.615 1.00 97.44 297 ALA A O 1
ATOM 2276 N N . LEU A 1 298 ? -9.289 1.156 -5.650 1.00 97.69 298 LEU A N 1
ATOM 2277 C CA . LEU A 1 298 ? -8.008 0.818 -6.276 1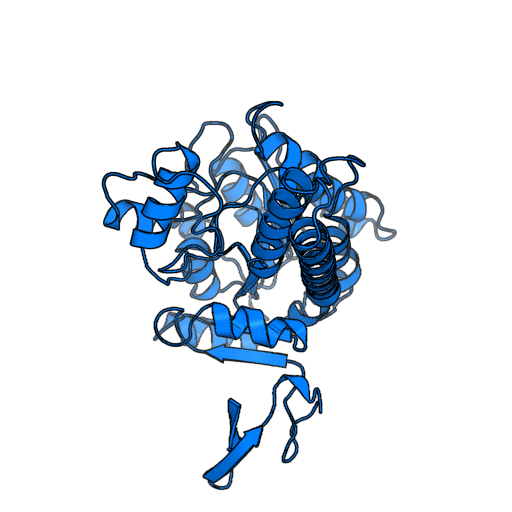.00 97.69 298 LEU A CA 1
ATOM 2278 C C . LEU A 1 298 ? -8.113 0.447 -7.766 1.00 97.69 298 LEU A C 1
ATOM 2280 O O . LEU A 1 298 ? -7.090 0.197 -8.401 1.00 97.69 298 LEU A O 1
ATOM 2284 N N . GLY A 1 299 ? -9.310 0.428 -8.362 1.00 96.06 299 GLY A N 1
ATOM 2285 C CA . GLY A 1 299 ? -9.527 0.007 -9.749 1.00 96.06 299 GLY A CA 1
ATOM 2286 C C . GLY A 1 299 ? -8.674 0.771 -10.765 1.00 96.06 299 GLY A C 1
ATOM 2287 O O . GLY A 1 299 ? -8.079 0.156 -11.648 1.00 96.06 299 GLY A O 1
ATOM 2288 N N . GLN A 1 300 ? -8.519 2.090 -10.604 1.00 95.44 300 GLN A N 1
ATOM 2289 C CA . GLN A 1 300 ? -7.652 2.880 -11.489 1.00 95.44 300 GLN A CA 1
ATOM 2290 C C . GLN A 1 300 ? -6.166 2.534 -11.328 1.00 95.44 300 GLN A C 1
ATOM 2292 O O . GLN A 1 300 ? -5.422 2.589 -12.303 1.00 95.44 300 GLN A O 1
ATOM 2297 N N . CYS A 1 301 ? -5.729 2.117 -10.135 1.00 96.00 301 CYS A N 1
ATOM 2298 C CA . CYS A 1 301 ? -4.361 1.637 -9.930 1.00 96.00 301 CYS A CA 1
ATOM 2299 C C . CYS A 1 301 ? -4.111 0.340 -10.719 1.00 96.00 301 CYS A C 1
ATOM 2301 O O . CYS A 1 301 ? -3.018 0.124 -11.234 1.00 96.00 301 CYS A O 1
ATOM 2303 N N . ARG A 1 302 ? -5.136 -0.514 -10.865 1.00 95.75 302 ARG A N 1
ATOM 2304 C CA . ARG A 1 302 ? -5.063 -1.746 -11.676 1.00 95.75 302 ARG A CA 1
ATOM 2305 C C . ARG A 1 302 ? -5.012 -1.453 -13.172 1.00 95.75 302 ARG A C 1
ATOM 2307 O O . ARG A 1 302 ? -4.256 -2.100 -13.896 1.00 95.75 302 ARG A O 1
ATOM 2314 N N . VAL A 1 303 ? -5.761 -0.445 -13.620 1.00 94.94 303 VAL A N 1
ATOM 2315 C CA . VAL A 1 303 ? -5.677 0.064 -14.998 1.00 94.94 303 VAL A CA 1
ATOM 2316 C C . VAL A 1 303 ? -4.280 0.620 -15.280 1.00 94.94 303 VAL A C 1
ATOM 2318 O O . VAL A 1 303 ? -3.697 0.272 -16.301 1.00 94.94 303 VAL A O 1
ATOM 2321 N N . ALA A 1 304 ? -3.711 1.406 -14.361 1.00 93.88 304 ALA A N 1
ATOM 2322 C CA . ALA A 1 304 ? -2.361 1.950 -14.504 1.00 93.88 304 ALA A CA 1
ATOM 2323 C C . ALA A 1 304 ? -1.295 0.848 -14.613 1.00 93.88 304 ALA A C 1
ATOM 2325 O O . ALA A 1 304 ? -0.504 0.863 -15.553 1.00 93.88 304 ALA A O 1
ATOM 2326 N N . ALA A 1 305 ? -1.337 -0.157 -13.730 1.00 93.62 305 ALA A N 1
ATOM 2327 C CA . ALA A 1 305 ? -0.444 -1.316 -13.802 1.00 93.62 305 ALA A CA 1
ATOM 2328 C C . ALA A 1 305 ? -0.551 -2.046 -15.154 1.00 93.62 305 ALA A C 1
ATOM 2330 O O . ALA A 1 305 ? 0.459 -2.374 -15.773 1.00 93.62 305 ALA A O 1
ATOM 2331 N N . SER A 1 306 ? -1.778 -2.262 -15.640 1.00 93.31 306 SER A N 1
ATOM 2332 C CA . SER A 1 306 ? -2.021 -2.945 -16.919 1.00 93.31 306 SER A CA 1
ATOM 2333 C C . SER A 1 306 ? -1.527 -2.125 -18.113 1.00 93.31 306 SER A C 1
ATOM 2335 O O . SER A 1 306 ? -0.930 -2.681 -19.030 1.00 93.31 306 SER A O 1
ATOM 2337 N N . SER A 1 307 ? -1.730 -0.804 -18.087 1.00 94.81 307 SER A N 1
ATOM 2338 C CA . SER A 1 307 ? -1.250 0.108 -19.129 1.00 94.81 307 SER A CA 1
ATOM 2339 C C . SER A 1 307 ? 0.275 0.131 -19.203 1.00 94.81 307 SER A C 1
ATOM 2341 O O . SER A 1 307 ? 0.822 0.046 -20.295 1.00 94.81 307 SER A O 1
ATOM 2343 N N . LEU A 1 308 ? 0.963 0.209 -18.058 1.00 94.12 308 LEU A N 1
ATOM 2344 C CA . LEU A 1 308 ? 2.428 0.167 -17.999 1.00 94.12 308 LEU A CA 1
ATOM 2345 C C . LEU A 1 308 ? 2.971 -1.170 -18.507 1.00 94.12 308 LEU A C 1
ATOM 2347 O O . LEU A 1 308 ? 3.962 -1.197 -19.230 1.00 94.12 308 LEU A O 1
ATOM 2351 N N . ASN A 1 309 ? 2.303 -2.275 -18.166 1.00 94.94 309 ASN A N 1
ATOM 2352 C CA . ASN A 1 309 ? 2.675 -3.592 -18.662 1.00 94.94 309 ASN A CA 1
ATOM 2353 C C . ASN A 1 309 ? 2.543 -3.703 -20.187 1.00 94.94 309 ASN A C 1
ATOM 2355 O O . ASN A 1 309 ? 3.390 -4.322 -20.821 1.00 94.94 309 ASN A O 1
ATOM 2359 N N . GLU A 1 310 ? 1.500 -3.122 -20.777 1.00 96.56 310 GLU A N 1
ATOM 2360 C CA . GLU A 1 310 ? 1.344 -3.114 -22.233 1.00 96.56 310 GLU A CA 1
ATOM 2361 C C . GLU A 1 310 ? 2.402 -2.238 -22.911 1.00 96.56 310 GLU A C 1
ATOM 2363 O O . GLU A 1 310 ? 3.048 -2.686 -23.856 1.00 96.56 310 GLU A O 1
ATOM 2368 N N . SER A 1 311 ? 2.663 -1.037 -22.382 1.00 95.00 311 SER A N 1
ATOM 2369 C CA . SER A 1 311 ? 3.758 -0.186 -22.863 1.00 95.00 311 SER A CA 1
ATOM 2370 C C . SER A 1 311 ? 5.106 -0.910 -22.805 1.00 95.00 311 SER A C 1
ATOM 2372 O O . SER A 1 311 ? 5.867 -0.858 -23.767 1.00 95.00 311 SER A O 1
ATOM 2374 N N . TYR A 1 312 ? 5.383 -1.629 -21.711 1.00 95.38 312 TYR A N 1
ATOM 2375 C CA . TYR A 1 312 ? 6.577 -2.464 -21.578 1.00 95.38 312 TYR A CA 1
ATOM 2376 C C . TYR A 1 312 ? 6.674 -3.507 -22.697 1.00 95.38 312 TYR A C 1
ATOM 2378 O O . TYR A 1 312 ? 7.720 -3.622 -23.329 1.00 95.38 312 TYR A O 1
ATOM 2386 N N . ARG A 1 313 ? 5.590 -4.245 -22.973 1.00 96.69 313 ARG A N 1
ATOM 2387 C CA . ARG A 1 313 ? 5.582 -5.271 -24.026 1.00 96.69 313 ARG A CA 1
ATOM 2388 C C . ARG A 1 313 ? 5.871 -4.681 -25.401 1.00 96.69 313 ARG A C 1
ATOM 2390 O O . ARG A 1 313 ? 6.692 -5.229 -26.125 1.00 96.69 313 ARG A O 1
ATOM 2397 N N . LEU A 1 314 ? 5.243 -3.554 -25.730 1.00 96.62 314 LEU A N 1
ATOM 2398 C CA . LEU A 1 314 ? 5.468 -2.865 -27.001 1.00 96.62 314 LEU A CA 1
ATOM 2399 C C . LEU A 1 314 ? 6.919 -2.384 -27.141 1.00 96.62 314 LEU A C 1
ATOM 2401 O O . LEU A 1 314 ? 7.521 -2.564 -28.198 1.00 96.62 314 LEU A O 1
ATOM 2405 N N . ALA A 1 315 ? 7.498 -1.817 -26.078 1.00 95.56 315 ALA A N 1
ATOM 2406 C CA . ALA A 1 315 ? 8.898 -1.396 -26.073 1.00 95.56 315 ALA A CA 1
ATOM 2407 C C . ALA A 1 315 ? 9.859 -2.592 -26.203 1.00 95.56 315 ALA A C 1
ATOM 2409 O O . ALA A 1 315 ? 10.842 -2.513 -26.939 1.00 95.56 315 ALA A O 1
ATOM 2410 N N . ALA A 1 316 ? 9.563 -3.711 -25.534 1.00 96.06 316 ALA A N 1
ATOM 2411 C CA . ALA A 1 316 ? 10.367 -4.929 -25.607 1.00 96.06 316 ALA A CA 1
ATOM 2412 C C . ALA A 1 316 ? 10.325 -5.565 -27.007 1.00 96.06 316 ALA A C 1
ATOM 2414 O O . ALA A 1 316 ? 11.361 -5.991 -27.517 1.00 96.06 316 ALA A O 1
ATOM 2415 N N . ASP A 1 317 ? 9.157 -5.578 -27.657 1.00 97.00 317 ASP A N 1
ATOM 2416 C CA . ASP A 1 317 ? 9.016 -6.046 -29.038 1.00 97.00 317 ASP A CA 1
ATOM 2417 C C . ASP A 1 317 ? 9.784 -5.135 -30.015 1.00 97.00 317 ASP A C 1
ATOM 2419 O O . ASP A 1 317 ? 10.457 -5.625 -30.922 1.00 97.00 317 ASP A O 1
ATOM 2423 N N . ALA A 1 318 ? 9.741 -3.811 -29.825 1.00 95.94 318 ALA A N 1
ATOM 2424 C CA . ALA A 1 318 ? 10.517 -2.860 -30.626 1.00 95.94 318 ALA A CA 1
ATOM 2425 C C . ALA A 1 318 ? 12.036 -3.068 -30.464 1.00 95.94 318 ALA A C 1
ATOM 2427 O O . ALA A 1 318 ? 12.760 -3.121 -31.461 1.00 95.94 318 ALA A O 1
ATOM 2428 N N . LEU A 1 319 ? 12.505 -3.274 -29.227 1.00 95.44 319 LEU A N 1
ATOM 2429 C CA . LEU A 1 319 ? 13.899 -3.612 -28.929 1.00 95.44 319 LEU A CA 1
ATOM 2430 C C . LEU A 1 319 ? 14.326 -4.913 -29.624 1.00 95.44 319 LEU A C 1
ATOM 2432 O O . LEU A 1 319 ? 15.365 -4.961 -30.280 1.00 95.44 319 LEU A O 1
ATOM 2436 N N . ALA A 1 320 ? 13.498 -5.960 -29.543 1.00 95.12 320 ALA A N 1
ATOM 2437 C CA . ALA A 1 320 ? 13.758 -7.239 -30.205 1.00 95.12 320 ALA A CA 1
ATOM 2438 C C . ALA A 1 320 ? 13.813 -7.120 -31.741 1.00 95.12 320 ALA A C 1
ATOM 2440 O O . ALA A 1 320 ? 14.502 -7.903 -32.397 1.00 95.12 320 ALA A O 1
ATOM 2441 N N . ASN A 1 321 ? 13.129 -6.124 -32.310 1.00 96.00 321 ASN A N 1
ATOM 2442 C CA . ASN A 1 321 ? 13.153 -5.800 -33.737 1.00 96.00 321 ASN A CA 1
ATOM 2443 C C . ASN A 1 321 ? 14.293 -4.840 -34.138 1.00 96.00 321 ASN A C 1
ATOM 2445 O O . ASN A 1 321 ? 14.394 -4.476 -35.311 1.00 96.00 321 ASN A O 1
ATOM 2449 N N . GLY A 1 322 ? 15.172 -4.464 -33.204 1.00 95.00 322 GLY A N 1
ATOM 2450 C CA . GLY A 1 322 ? 16.383 -3.684 -33.466 1.00 95.00 322 GLY A CA 1
ATOM 2451 C C . GLY A 1 322 ? 16.265 -2.175 -33.240 1.00 95.00 322 GLY A C 1
ATOM 2452 O O . GLY A 1 322 ? 17.182 -1.451 -33.627 1.00 95.00 322 GLY A O 1
ATOM 2453 N N . GLU A 1 323 ? 15.178 -1.680 -32.636 1.00 95.75 323 GLU A N 1
ATOM 2454 C CA . GLU A 1 323 ? 15.109 -0.287 -32.169 1.00 95.75 323 GLU A CA 1
ATOM 2455 C C . GLU A 1 323 ? 15.914 -0.094 -30.871 1.00 95.75 323 GLU A C 1
ATOM 2457 O O . GLU A 1 323 ? 15.874 -0.936 -29.977 1.00 95.75 323 GLU A O 1
ATOM 2462 N N . ASP A 1 324 ? 16.600 1.044 -30.724 1.00 93.44 324 ASP A N 1
ATOM 2463 C CA . ASP A 1 324 ? 17.292 1.396 -29.475 1.00 93.44 324 ASP A CA 1
ATOM 2464 C C . ASP A 1 324 ? 16.284 1.879 -28.419 1.00 93.44 324 ASP A C 1
ATOM 2466 O O . ASP A 1 324 ? 15.862 3.039 -28.406 1.00 93.44 324 ASP A O 1
ATOM 2470 N N . ARG A 1 325 ? 15.836 0.939 -27.579 1.00 91.62 325 ARG A N 1
ATOM 2471 C CA . ARG A 1 325 ? 14.786 1.122 -26.561 1.00 91.62 325 ARG A CA 1
ATOM 2472 C C . ARG A 1 325 ? 15.190 0.596 -25.180 1.00 91.62 325 ARG A C 1
ATOM 2474 O O . ARG A 1 325 ? 14.341 0.520 -24.297 1.00 91.62 325 ARG A O 1
ATOM 2481 N N . ASP A 1 326 ? 16.459 0.245 -24.962 1.00 89.75 326 ASP A N 1
ATOM 2482 C CA . ASP A 1 326 ? 16.920 -0.460 -23.749 1.00 89.75 326 ASP A CA 1
ATOM 2483 C C . ASP A 1 326 ? 16.518 0.257 -22.449 1.00 89.75 326 ASP A C 1
ATOM 2485 O O . ASP A 1 326 ? 15.946 -0.342 -21.534 1.00 89.75 326 ASP A O 1
ATOM 2489 N N . GLY A 1 327 ? 16.761 1.571 -22.378 1.00 89.06 327 GLY A N 1
ATOM 2490 C CA . GLY A 1 327 ? 16.414 2.374 -21.201 1.00 89.06 327 GLY A CA 1
ATOM 2491 C C . GLY A 1 327 ? 14.905 2.479 -20.959 1.00 89.06 327 GLY A C 1
ATOM 2492 O O . GLY A 1 327 ? 14.461 2.463 -19.810 1.00 89.06 327 GLY A O 1
ATOM 2493 N N . GLU A 1 328 ? 14.113 2.545 -22.032 1.00 90.88 328 GLU A N 1
ATOM 2494 C CA . GLU A 1 328 ? 12.649 2.591 -21.967 1.00 90.88 328 GLU A CA 1
ATOM 2495 C C . GLU A 1 328 ? 12.080 1.247 -21.493 1.00 90.88 328 GLU A C 1
ATOM 2497 O O . GLU A 1 328 ? 11.249 1.221 -20.583 1.00 90.88 328 GLU A O 1
ATOM 2502 N N . VAL A 1 329 ? 12.581 0.132 -22.038 1.00 93.12 329 VAL A N 1
ATOM 2503 C CA . VAL A 1 329 ? 12.208 -1.230 -21.626 1.00 93.12 329 VAL A CA 1
ATOM 2504 C C . VAL A 1 329 ? 12.486 -1.434 -20.143 1.00 93.12 329 VAL A C 1
ATOM 2506 O O . VAL A 1 329 ? 11.586 -1.826 -19.401 1.00 93.12 329 VAL A O 1
ATOM 2509 N N . PHE A 1 330 ? 13.698 -1.107 -19.693 1.00 90.88 330 PHE A N 1
ATOM 2510 C CA . PHE A 1 330 ? 14.083 -1.231 -18.291 1.00 90.88 330 PHE A CA 1
ATOM 2511 C C . PHE A 1 330 ? 13.173 -0.409 -17.365 1.00 90.88 330 PHE A C 1
ATOM 2513 O O . PHE A 1 330 ? 12.672 -0.924 -16.360 1.00 90.88 330 PHE A O 1
ATOM 2520 N N . ALA A 1 331 ? 12.908 0.852 -17.717 1.00 90.44 331 ALA A N 1
ATOM 2521 C CA . ALA A 1 331 ? 12.058 1.721 -16.915 1.00 90.44 331 ALA A CA 1
ATOM 2522 C C . ALA A 1 331 ? 10.603 1.218 -16.867 1.00 90.44 331 ALA A C 1
ATOM 2524 O O . ALA A 1 331 ? 10.022 1.133 -15.784 1.00 90.44 331 ALA A O 1
ATOM 2525 N N . LEU A 1 332 ? 10.011 0.849 -18.010 1.00 92.38 332 LEU A N 1
ATOM 2526 C CA . LEU A 1 332 ? 8.631 0.350 -18.095 1.00 92.38 332 LEU A CA 1
ATOM 2527 C C . LEU A 1 332 ? 8.450 -1.000 -17.406 1.00 92.38 332 LEU A C 1
ATOM 2529 O O . LEU A 1 332 ? 7.426 -1.209 -16.750 1.00 92.38 332 LEU A O 1
ATOM 2533 N N . GLU A 1 333 ? 9.437 -1.893 -17.486 1.00 93.06 333 GLU A N 1
ATOM 2534 C CA . GLU A 1 333 ? 9.388 -3.167 -16.773 1.00 93.06 333 GLU A CA 1
ATOM 2535 C C . GLU A 1 333 ? 9.351 -2.948 -15.259 1.00 93.06 333 GLU A C 1
ATOM 2537 O O . GLU A 1 333 ? 8.518 -3.528 -14.557 1.00 93.06 333 GLU A O 1
ATOM 2542 N N . LEU A 1 334 ? 10.223 -2.068 -14.761 1.00 91.25 334 LEU A N 1
ATOM 2543 C CA . LEU A 1 334 ? 10.299 -1.731 -13.347 1.00 91.25 334 LEU A CA 1
ATOM 2544 C C . LEU A 1 334 ? 9.009 -1.049 -12.863 1.00 91.25 334 LEU A C 1
ATOM 2546 O O . LEU A 1 334 ? 8.443 -1.458 -11.848 1.00 91.25 334 LEU A O 1
ATOM 2550 N N . MET A 1 335 ? 8.494 -0.076 -13.623 1.00 91.38 335 MET A N 1
ATOM 2551 C CA . MET A 1 335 ? 7.222 0.600 -13.341 1.00 91.38 335 MET A CA 1
ATOM 2552 C C . MET A 1 335 ? 6.041 -0.379 -13.299 1.00 91.38 335 MET A C 1
ATOM 2554 O O . MET A 1 335 ? 5.243 -0.348 -12.362 1.00 91.38 335 MET A O 1
ATOM 2558 N N . SER A 1 336 ? 5.932 -1.265 -14.292 1.00 92.31 336 SER A N 1
ATOM 2559 C CA . SER A 1 336 ? 4.874 -2.279 -14.372 1.00 92.31 336 SER A CA 1
ATOM 2560 C C . SER A 1 336 ? 4.896 -3.215 -13.158 1.00 92.31 336 SER A C 1
ATOM 2562 O O . SER A 1 336 ? 3.862 -3.450 -12.522 1.00 92.31 336 SER A O 1
ATOM 2564 N N . LYS A 1 337 ? 6.083 -3.718 -12.794 1.00 92.25 337 LYS A N 1
ATOM 2565 C CA . LYS A 1 337 ? 6.262 -4.630 -11.656 1.00 92.25 337 LYS A CA 1
ATOM 2566 C C . LYS A 1 337 ? 5.914 -3.966 -10.327 1.00 92.25 337 LYS A C 1
ATOM 2568 O O . LYS A 1 337 ? 5.197 -4.581 -9.535 1.00 92.25 337 LYS A O 1
ATOM 2573 N N . ASP A 1 338 ? 6.330 -2.718 -10.119 1.00 92.31 338 ASP A N 1
ATOM 2574 C CA . ASP A 1 338 ? 6.021 -1.989 -8.888 1.00 92.31 338 ASP A CA 1
ATOM 2575 C C . ASP A 1 338 ? 4.518 -1.735 -8.729 1.00 92.31 338 ASP A C 1
ATOM 2577 O O . ASP A 1 338 ? 3.926 -2.120 -7.719 1.00 92.31 338 ASP A O 1
ATOM 2581 N N . TRP A 1 339 ? 3.858 -1.191 -9.758 1.00 93.75 339 TRP A N 1
ATOM 2582 C CA . TRP A 1 339 ? 2.413 -0.933 -9.723 1.00 93.75 339 TRP A CA 1
ATOM 2583 C C . TRP A 1 339 ? 1.587 -2.209 -9.540 1.00 93.75 339 TRP A C 1
ATOM 2585 O O . TRP A 1 339 ? 0.541 -2.197 -8.883 1.00 93.75 339 TRP A O 1
ATOM 2595 N N . ARG A 1 340 ? 2.060 -3.333 -10.088 1.00 93.88 340 ARG A N 1
ATOM 2596 C CA . ARG A 1 340 ? 1.455 -4.648 -9.862 1.00 93.88 340 ARG A CA 1
ATOM 2597 C C . ARG A 1 340 ? 1.624 -5.122 -8.413 1.00 93.88 340 ARG A C 1
ATOM 2599 O O . ARG A 1 340 ? 0.744 -5.827 -7.921 1.00 93.88 340 ARG A O 1
ATOM 2606 N N . SER A 1 341 ? 2.706 -4.734 -7.738 1.00 94.81 341 SER A N 1
ATOM 2607 C CA . SER A 1 341 ? 3.009 -5.113 -6.350 1.00 94.81 341 SER A CA 1
ATOM 2608 C C . SER A 1 341 ? 2.224 -4.325 -5.290 1.00 94.81 341 SER A C 1
ATOM 2610 O O . SER A 1 341 ? 2.252 -4.699 -4.116 1.00 94.81 341 SER A O 1
ATOM 2612 N N . LEU A 1 342 ? 1.486 -3.277 -5.686 1.00 96.81 342 LEU A N 1
ATOM 2613 C CA . LEU A 1 342 ? 0.571 -2.545 -4.808 1.00 96.81 342 LEU A CA 1
ATOM 2614 C C . LEU A 1 342 ? -0.659 -3.405 -4.485 1.00 96.81 342 LEU A C 1
ATOM 2616 O O . LEU A 1 342 ? -1.594 -3.521 -5.290 1.00 96.81 342 LEU A O 1
ATOM 2620 N N . VAL A 1 343 ? -0.693 -3.980 -3.288 1.00 98.38 343 VAL A N 1
ATOM 2621 C CA . VAL A 1 343 ? -1.739 -4.904 -2.836 1.00 98.38 343 VAL A CA 1
ATOM 2622 C C . VAL A 1 343 ? -2.656 -4.280 -1.796 1.00 98.38 343 VAL A C 1
ATOM 2624 O O . VAL A 1 343 ? -2.330 -3.294 -1.140 1.00 98.38 343 VAL A O 1
ATOM 2627 N N . LEU A 1 344 ? -3.819 -4.905 -1.647 1.00 98.75 344 LEU A N 1
ATOM 2628 C CA . LEU A 1 344 ? -4.767 -4.652 -0.577 1.00 98.75 344 LEU A CA 1
ATOM 2629 C C . LEU A 1 344 ? -4.762 -5.840 0.390 1.00 98.75 344 LEU A C 1
ATOM 2631 O O . LEU A 1 344 ? -4.938 -6.990 -0.024 1.00 98.75 344 LEU A O 1
ATOM 2635 N N . LEU A 1 345 ? -4.602 -5.541 1.672 1.00 98.88 345 LEU A N 1
ATOM 2636 C CA . LEU A 1 345 ? -4.732 -6.456 2.798 1.00 98.88 345 LEU A CA 1
ATOM 2637 C C . LEU A 1 345 ? -5.986 -6.063 3.599 1.00 98.88 345 LEU A C 1
ATOM 2639 O O . LEU A 1 345 ? -6.206 -4.882 3.860 1.00 98.88 345 LEU A O 1
ATOM 2643 N N . GLY A 1 346 ? -6.823 -7.032 3.958 1.00 98.50 346 GLY A N 1
ATOM 2644 C CA . GLY A 1 346 ? -8.182 -6.823 4.469 1.00 98.50 346 GLY A CA 1
ATOM 2645 C C . GLY A 1 346 ? -9.278 -7.186 3.461 1.00 98.50 346 GLY A C 1
ATOM 2646 O O . GLY A 1 346 ? -9.001 -7.573 2.325 1.00 98.50 346 GLY A O 1
ATOM 2647 N N . ASP A 1 347 ? -10.536 -7.073 3.885 1.00 98.06 347 ASP A N 1
ATOM 2648 C CA . ASP A 1 347 ? -11.723 -7.296 3.062 1.00 98.06 347 ASP A CA 1
ATOM 2649 C C . ASP A 1 347 ? -11.864 -6.184 1.994 1.00 98.06 347 ASP A C 1
ATOM 2651 O O . ASP A 1 347 ? -11.948 -4.997 2.331 1.00 98.06 347 ASP A O 1
ATOM 2655 N N . PRO A 1 348 ? -11.929 -6.524 0.689 1.00 98.06 348 PRO A N 1
ATOM 2656 C CA . PRO A 1 348 ? -12.030 -5.538 -0.389 1.00 98.06 348 PRO A CA 1
ATOM 2657 C C . PRO A 1 348 ? -13.360 -4.786 -0.458 1.00 98.06 348 PRO A C 1
ATOM 2659 O O . PRO A 1 348 ? -13.483 -3.830 -1.233 1.00 98.06 348 PRO A O 1
ATOM 2662 N N . THR A 1 349 ? -14.355 -5.205 0.318 1.00 96.81 349 THR A N 1
ATOM 2663 C CA . THR A 1 349 ? -15.671 -4.573 0.415 1.00 96.81 349 THR A CA 1
ATOM 2664 C C . THR A 1 349 ? -15.734 -3.464 1.468 1.00 96.81 349 THR A C 1
ATOM 2666 O O . THR A 1 349 ? -16.674 -2.665 1.422 1.00 96.81 349 THR A O 1
ATOM 2669 N N . CYS A 1 350 ? -14.733 -3.368 2.356 1.00 95.19 350 CYS A N 1
ATOM 2670 C CA . CYS A 1 350 ? -14.631 -2.333 3.387 1.00 95.19 350 CYS A CA 1
ATOM 2671 C C . CYS A 1 350 ? -14.697 -0.917 2.802 1.00 95.19 350 CYS A C 1
ATOM 2673 O O . CYS A 1 350 ? -14.139 -0.640 1.740 1.00 95.19 350 CYS A O 1
ATOM 2675 N N . ARG A 1 351 ? -15.359 -0.007 3.522 1.00 93.00 351 ARG A N 1
ATOM 2676 C CA . ARG A 1 351 ? -15.592 1.394 3.137 1.00 93.00 351 ARG A CA 1
ATOM 2677 C C . ARG A 1 351 ? -15.228 2.317 4.290 1.00 93.00 351 ARG A C 1
ATOM 2679 O O . ARG A 1 351 ? -15.314 1.904 5.446 1.00 93.00 351 ARG A O 1
ATOM 2686 N N . LEU A 1 352 ? -14.921 3.570 3.971 1.00 87.06 352 LEU A N 1
ATOM 2687 C CA . LEU A 1 352 ? -15.070 4.657 4.932 1.00 87.06 352 LEU A CA 1
ATOM 2688 C C . LEU A 1 352 ? -16.553 5.039 4.937 1.00 87.06 352 LEU A C 1
ATOM 2690 O O . LEU A 1 352 ? -17.115 5.376 3.898 1.00 87.06 352 LEU A O 1
ATOM 2694 N N . ILE A 1 353 ? -17.206 4.881 6.078 1.00 67.56 353 ILE A N 1
ATOM 2695 C CA . ILE A 1 353 ? -18.614 5.226 6.285 1.00 67.56 353 ILE A CA 1
ATOM 2696 C C . ILE A 1 353 ? -18.697 6.097 7.529 1.00 67.56 353 ILE A C 1
ATOM 2698 O O . ILE A 1 353 ? -18.004 5.820 8.510 1.00 67.56 353 ILE A O 1
ATOM 2702 N N . GLY A 1 354 ? -19.499 7.154 7.435 1.00 54.66 354 GLY A N 1
ATOM 2703 C CA . GLY A 1 354 ? -19.833 8.057 8.535 1.00 54.66 354 GLY A CA 1
ATOM 2704 C C . GLY A 1 354 ? -21.230 7.810 9.042 1.00 54.66 354 GLY A C 1
ATOM 2705 O O . GLY A 1 354 ? -22.045 7.284 8.246 1.00 54.66 354 GLY A O 1
#

Secondary structure (DSSP, 8-state):
-EEE-TTS-EEE--GGG--BSSSTT-B-SEEEEES-TTTS-HHHHHHHTTTSEEEEE---HHHHHHHHHHHHTTT-SS--EEEEEEEEE----TTSHHHHHIIIIIHHHHHHHTT-SSHHHHHHEEEE-GGG-SHHHHHHHHHHH-EEEEEEESEE----TT-HHHHHHHTT-EE-TTSPBP-HHHHHHH---TT-EEEEESTTSSEE-SS-TTTTTS-TTSHHHHHHHHHHHH-SEE-HHHHHHHHSSS--SEEEEESS---GGGTB-TTT--BS-HHHHIIIIIIITTT--HHHHTHHHHHHHHHHHHHHHHHHHHHHTT-S-HHHHHHHHHHHHHHHHEEEEE-TT-----

Radius of gyration: 19.82 Å; chains: 1; bounding box: 50×52×57 Å

Sequence (354 aa):
MTRYYGDGQWQQVAISALNYGVGRGRIPRYLLILGSPSQIPWSVQYELQTGYFVGRLDLESEALENYIAALANNWAASGPIVANTTIWAVDHGSHDITHLMRNAVALPIHNEFLKDEDPAFKDGAQLLIDDQATAQTLISALANRRPSLVVTSSHGATGPLSDIDQMRLQLGLMVDRNHTMLDLAGLLADWTPSGAIWFGQACCSAGSAAQTSYAGLVPTDSAVGRILEGVARCGSMTAPLPRALLGAKEPLRAFVGHVEPTFDWTLRHPDTKQFLTRPLINAFYNELFRGKPVGLALGQCRVAASSLNESYRLAADALANGEDRDGEVFALELMSKDWRSLVLLGDPTCRLIG